Protein AF-A0A7J7KFD7-F1 (afdb_monomer_lite)

pLDDT: mean 81.2, std 10.9, range [42.22, 94.56]

Structure (mmCIF, N/CA/C/O backbone):
data_AF-A0A7J7KFD7-F1
#
_entry.id   AF-A0A7J7KFD7-F1
#
loop_
_atom_site.group_PDB
_atom_site.id
_atom_site.type_symbol
_atom_site.label_atom_id
_atom_site.label_alt_id
_atom_site.label_comp_id
_atom_site.label_asym_id
_atom_site.label_entity_id
_atom_site.label_seq_id
_atom_site.pdbx_PDB_ins_code
_atom_site.Cartn_x
_atom_site.Cartn_y
_atom_site.Cartn_z
_atom_site.occupancy
_atom_site.B_iso_or_equiv
_atom_site.auth_seq_id
_atom_site.auth_comp_id
_atom_site.auth_asym_id
_atom_site.auth_atom_id
_atom_site.pdbx_PDB_model_num
ATOM 1 N N . MET A 1 1 ? 0.294 -20.257 6.804 1.00 57.47 1 MET A N 1
ATOM 2 C CA . MET A 1 1 ? 0.553 -18.831 7.084 1.00 57.47 1 MET A CA 1
ATOM 3 C C . MET A 1 1 ? -0.635 -18.068 6.541 1.00 57.47 1 MET A C 1
ATOM 5 O O . MET A 1 1 ? -1.265 -18.593 5.631 1.00 57.47 1 MET A O 1
ATOM 9 N N . ASN A 1 2 ? -1.022 -16.973 7.190 1.00 78.38 2 ASN A N 1
ATOM 10 C CA . ASN A 1 2 ? -2.123 -16.142 6.714 1.00 78.38 2 ASN A CA 1
ATOM 11 C C . ASN A 1 2 ? -1.486 -14.909 6.083 1.00 78.38 2 ASN A C 1
ATOM 13 O O . ASN A 1 2 ? -0.827 -14.155 6.797 1.00 78.38 2 ASN A O 1
ATOM 17 N N . ASP A 1 3 ? -1.625 -14.760 4.777 1.00 80.44 3 ASP A N 1
ATOM 18 C CA . ASP A 1 3 ? -1.031 -13.652 4.039 1.00 80.44 3 ASP A CA 1
ATOM 19 C C . ASP A 1 3 ? -2.158 -12.659 3.751 1.00 80.44 3 ASP A C 1
ATOM 21 O O . ASP A 1 3 ? -3.224 -13.063 3.289 1.00 80.44 3 ASP A O 1
ATOM 25 N N . LEU A 1 4 ? -1.951 -11.392 4.105 1.00 78.50 4 LEU A N 1
ATOM 26 C CA . LEU A 1 4 ? -2.939 -10.325 3.956 1.00 78.50 4 LEU A CA 1
ATOM 27 C C . LEU A 1 4 ? -2.377 -9.261 3.022 1.00 78.50 4 LEU A C 1
ATOM 29 O O . LEU A 1 4 ? -1.281 -8.728 3.248 1.00 78.50 4 LEU A O 1
ATOM 33 N N . PHE A 1 5 ? -3.136 -8.941 1.982 1.00 78.81 5 PHE A N 1
ATOM 34 C CA . PHE A 1 5 ? -2.772 -7.913 1.024 1.00 78.81 5 PHE A CA 1
ATOM 35 C C . PHE A 1 5 ? -3.313 -6.561 1.469 1.00 78.81 5 PHE A C 1
ATOM 37 O O . PHE A 1 5 ? -4.503 -6.360 1.723 1.00 78.81 5 PHE A O 1
ATOM 44 N N . ILE A 1 6 ? -2.402 -5.603 1.554 1.00 77.44 6 ILE A N 1
ATOM 45 C CA . ILE A 1 6 ? -2.713 -4.211 1.831 1.00 77.44 6 ILE A CA 1
ATOM 46 C C . ILE A 1 6 ? -2.266 -3.408 0.612 1.00 77.44 6 ILE A C 1
ATOM 48 O O . ILE A 1 6 ? -1.247 -3.701 -0.016 1.00 77.44 6 ILE A O 1
ATOM 52 N N . GLY A 1 7 ? -3.062 -2.406 0.242 1.00 67.31 7 GLY A N 1
ATOM 53 C CA . GLY A 1 7 ? -2.765 -1.517 -0.876 1.00 67.31 7 GLY A CA 1
ATOM 54 C C . GLY A 1 7 ? -1.496 -0.679 -0.668 1.00 67.31 7 GLY A C 1
ATOM 55 O O . GLY A 1 7 ? -0.551 -1.040 0.035 1.00 67.31 7 GLY A O 1
ATOM 56 N N . ILE A 1 8 ? -1.446 0.494 -1.297 1.00 66.44 8 ILE A N 1
ATOM 57 C CA . ILE A 1 8 ? -0.292 1.389 -1.155 1.00 66.44 8 ILE A CA 1
ATOM 58 C C . ILE A 1 8 ? -0.252 1.954 0.268 1.00 66.44 8 ILE A C 1
ATOM 60 O O . ILE A 1 8 ? -1.132 2.724 0.674 1.00 66.44 8 ILE A O 1
ATOM 64 N N . ILE A 1 9 ? 0.819 1.623 0.988 1.00 64.12 9 ILE A N 1
ATOM 65 C CA . ILE A 1 9 ? 1.131 2.188 2.298 1.00 64.12 9 ILE A CA 1
ATOM 66 C C . ILE A 1 9 ? 2.107 3.340 2.115 1.00 64.12 9 ILE A C 1
ATOM 68 O O . ILE A 1 9 ? 3.269 3.162 1.753 1.00 64.12 9 ILE A O 1
ATOM 72 N N . SER A 1 10 ? 1.623 4.546 2.380 1.00 63.75 10 SER A N 1
ATOM 73 C CA . SER A 1 10 ? 2.449 5.746 2.384 1.00 63.75 10 SER A CA 1
ATOM 74 C C . SER A 1 10 ? 3.197 5.855 3.715 1.00 63.75 10 SER A C 1
ATOM 76 O O . SER A 1 10 ? 2.606 5.706 4.784 1.00 63.75 10 SER A O 1
ATOM 78 N N . GLN A 1 11 ? 4.498 6.151 3.660 1.00 58.75 11 GLN A N 1
ATOM 79 C CA . GLN A 1 11 ? 5.327 6.389 4.854 1.00 58.75 11 GLN A CA 1
ATOM 80 C C . GLN A 1 11 ? 5.064 7.765 5.509 1.00 58.75 11 GLN A C 1
ATOM 82 O O . GLN A 1 11 ? 5.596 8.056 6.581 1.00 58.75 11 GLN A O 1
ATOM 87 N N . LYS A 1 12 ? 4.248 8.621 4.875 1.00 56.56 12 LYS A N 1
ATOM 88 C CA . LYS A 1 12 ? 3.829 9.951 5.347 1.00 56.56 12 LYS A CA 1
ATOM 89 C C . LYS A 1 12 ? 2.448 10.323 4.794 1.00 56.56 12 LYS A C 1
ATOM 91 O O . LYS A 1 12 ? 2.073 9.846 3.723 1.00 56.56 12 LYS A O 1
ATOM 96 N N . GLU A 1 13 ? 1.732 11.218 5.485 1.00 57.47 13 GLU A N 1
ATOM 97 C CA . GLU A 1 13 ? 0.497 11.885 5.014 1.00 57.47 13 GLU A CA 1
ATOM 98 C C . GLU A 1 13 ? 0.774 12.878 3.851 1.00 57.47 13 GLU A C 1
ATOM 100 O O . GLU A 1 13 ? 0.231 13.977 3.808 1.00 57.47 13 GLU A O 1
ATOM 105 N N . ASP A 1 14 ? 1.642 12.533 2.896 1.00 48.00 14 ASP A N 1
ATOM 106 C CA . ASP A 1 14 ? 2.186 13.489 1.915 1.00 48.00 14 ASP A CA 1
ATOM 107 C C . ASP A 1 14 ? 1.251 13.761 0.717 1.00 48.00 14 ASP A C 1
ATOM 109 O O . ASP A 1 14 ? 1.644 14.421 -0.244 1.00 48.00 14 ASP A O 1
ATOM 113 N N . SER A 1 15 ? -0.009 13.311 0.758 1.00 50.44 15 SER A N 1
ATOM 114 C CA . SER A 1 15 ? -1.007 13.720 -0.236 1.00 50.44 15 SER A CA 1
ATOM 115 C C . SER A 1 15 ? -2.362 14.031 0.417 1.00 50.44 15 SER A C 1
ATOM 117 O O . SER A 1 15 ? -2.930 13.156 1.078 1.00 50.44 15 SER A O 1
ATOM 119 N N . PRO A 1 16 ? -2.948 15.220 0.178 1.00 53.94 16 PRO A N 1
ATOM 120 C CA . PRO A 1 16 ? -4.312 15.544 0.602 1.00 53.94 16 PRO A CA 1
ATOM 121 C C . PRO A 1 16 ? -5.394 14.802 -0.210 1.00 53.94 16 PRO A C 1
ATOM 123 O O . PRO A 1 16 ? -6.578 15.051 -0.018 1.00 53.94 16 PRO A O 1
ATOM 126 N N . GLN A 1 17 ? -5.012 13.912 -1.134 1.00 65.69 17 GLN A N 1
ATOM 127 C CA . GLN A 1 17 ? -5.901 13.274 -2.111 1.00 65.69 17 GLN A CA 1
ATOM 128 C C . GLN A 1 17 ? -6.512 11.935 -1.654 1.00 65.69 17 GLN A C 1
ATOM 130 O O . GLN A 1 17 ? -7.125 11.239 -2.459 1.00 65.69 17 GLN A O 1
ATOM 135 N N . GLY A 1 18 ? -6.373 11.563 -0.378 1.00 74.88 18 GLY A N 1
ATOM 136 C CA . GLY A 1 18 ? -6.976 10.348 0.185 1.00 74.88 18 GLY A CA 1
ATOM 137 C C . GLY A 1 18 ? -8.288 10.613 0.925 1.00 74.88 18 GLY A C 1
ATOM 138 O O . GLY A 1 18 ? -8.496 11.694 1.474 1.00 74.88 18 GLY A O 1
ATOM 139 N N . TRP A 1 19 ? -9.167 9.611 0.994 1.00 89.25 19 TRP A N 1
ATOM 140 C CA . TRP A 1 19 ? -10.335 9.668 1.873 1.00 89.25 19 TRP A CA 1
ATOM 141 C C . TRP A 1 19 ? -9.926 9.266 3.293 1.00 89.25 19 TRP A C 1
ATOM 143 O O . TRP A 1 19 ? -9.522 8.129 3.529 1.00 89.25 19 TRP A O 1
ATOM 153 N N . PHE A 1 20 ? -10.021 10.199 4.241 1.00 91.19 20 PHE A N 1
ATOM 154 C CA . PHE A 1 20 ? -9.677 9.967 5.644 1.00 91.19 20 PHE A CA 1
ATOM 155 C C . PHE A 1 20 ? -10.884 10.148 6.562 1.00 91.19 20 PHE A C 1
ATOM 157 O O . PHE A 1 20 ? -11.739 11.005 6.323 1.00 91.19 20 PHE A O 1
ATOM 164 N N . LYS A 1 21 ? -10.920 9.378 7.651 1.00 91.00 21 LYS A N 1
ATOM 165 C CA . LYS A 1 21 ? -11.856 9.563 8.765 1.00 91.00 21 LYS A CA 1
ATOM 166 C C . LYS A 1 21 ? -11.122 9.477 10.098 1.00 91.00 21 LYS A C 1
ATOM 168 O O . LYS A 1 21 ? -10.219 8.663 10.266 1.00 91.00 21 LYS A O 1
ATOM 173 N N . SER A 1 22 ? -11.512 10.330 11.038 1.00 91.31 22 SER A N 1
ATOM 174 C CA . SER A 1 22 ? -10.986 10.323 12.403 1.00 91.31 22 SER A CA 1
ATOM 175 C C . SER A 1 22 ? -11.950 9.609 13.334 1.00 91.31 22 SER A C 1
ATOM 177 O O . SER A 1 22 ? -13.149 9.885 13.300 1.00 91.31 22 SER A O 1
ATOM 179 N N . TYR A 1 23 ? -11.411 8.740 14.179 1.00 90.62 23 TYR A N 1
ATOM 180 C CA . TYR A 1 23 ? -12.164 8.022 15.197 1.00 90.62 23 TYR A CA 1
ATOM 181 C C . TYR A 1 23 ? -11.467 8.133 16.548 1.00 90.62 23 TYR A C 1
ATOM 183 O O . TYR A 1 23 ? -10.236 8.150 16.624 1.00 90.62 23 TYR A O 1
ATOM 191 N N . ASP A 1 24 ? -12.265 8.191 17.609 1.00 90.44 24 ASP A N 1
ATOM 192 C CA . ASP A 1 24 ? -11.772 8.021 18.969 1.00 90.44 24 ASP A CA 1
ATOM 193 C C . ASP A 1 24 ? -11.612 6.526 19.237 1.00 90.44 24 ASP A C 1
ATOM 195 O O . ASP A 1 24 ? -12.580 5.771 19.233 1.00 90.44 24 ASP A O 1
ATOM 199 N N . VAL A 1 25 ? -10.367 6.101 19.419 1.00 89.81 25 VAL A N 1
ATOM 200 C CA . VAL A 1 25 ? -9.989 4.705 19.601 1.00 89.81 25 VAL A CA 1
ATOM 201 C C . VAL A 1 25 ? -9.665 4.457 21.067 1.00 89.81 25 VAL A C 1
ATOM 203 O O . VAL A 1 25 ? -8.862 5.177 21.672 1.00 89.81 25 VAL A O 1
ATOM 206 N N . TYR A 1 26 ? -10.286 3.426 21.625 1.00 86.25 26 TYR A N 1
ATOM 207 C CA . TYR A 1 26 ? -10.230 3.047 23.025 1.00 86.25 26 TYR A CA 1
ATOM 208 C C . TYR A 1 26 ? -9.427 1.754 23.209 1.00 86.25 26 TYR A C 1
ATOM 210 O O . TYR A 1 26 ? -9.708 0.738 22.571 1.00 86.25 26 TYR A O 1
ATOM 218 N N . SER A 1 27 ? -8.449 1.790 24.121 1.00 78.56 27 SER A N 1
ATOM 219 C CA . SER A 1 27 ? -7.815 0.594 24.696 1.00 78.56 27 SER A CA 1
ATOM 220 C C . SER A 1 27 ? -7.966 0.641 26.215 1.00 78.56 27 SER A C 1
ATOM 222 O O . SER A 1 27 ? -7.305 1.430 26.901 1.00 78.56 27 SER A O 1
ATOM 224 N N . GLY A 1 28 ? -8.909 -0.136 26.750 1.00 75.69 28 GLY A N 1
ATOM 225 C CA . GLY A 1 28 ? -9.308 -0.042 28.155 1.00 75.69 28 GLY A CA 1
ATOM 226 C C . GLY A 1 28 ? -9.837 1.356 28.501 1.00 75.69 28 GLY A C 1
ATOM 227 O O . GLY A 1 28 ? -10.847 1.789 27.962 1.00 75.69 28 GLY A O 1
ATOM 228 N N . GLN A 1 29 ? -9.155 2.074 29.401 1.00 69.81 29 GLN A N 1
ATOM 229 C CA . GLN A 1 29 ? -9.536 3.436 29.818 1.00 69.81 29 GLN A CA 1
ATOM 230 C C . GLN A 1 29 ? -8.903 4.553 28.971 1.00 69.81 29 GLN A C 1
ATOM 232 O O . GLN A 1 29 ? -9.210 5.729 29.169 1.00 69.81 29 GLN A O 1
ATOM 237 N N . ILE A 1 30 ? -7.987 4.219 28.058 1.00 77.81 30 ILE A N 1
ATOM 238 C CA . ILE A 1 30 ? -7.251 5.206 27.264 1.00 77.81 30 ILE A CA 1
ATOM 239 C C . ILE A 1 30 ? -8.017 5.484 25.975 1.00 77.81 30 ILE A C 1
ATOM 241 O O . ILE A 1 30 ? -8.353 4.552 25.255 1.00 77.81 30 ILE A O 1
ATOM 245 N N . CYS A 1 31 ? -8.218 6.766 25.665 1.00 84.88 31 CYS A N 1
ATOM 246 C CA . CYS A 1 31 ? -8.822 7.245 24.425 1.00 84.88 31 CYS A CA 1
ATOM 247 C C . CYS A 1 31 ? -7.796 8.036 23.609 1.00 84.88 31 CYS A C 1
ATOM 249 O O . CYS A 1 31 ? -7.164 8.958 24.136 1.00 84.88 31 CYS A O 1
ATOM 251 N N . LYS A 1 32 ? -7.652 7.714 22.322 1.00 88.94 32 LYS A N 1
ATOM 252 C CA . LYS A 1 32 ? -6.836 8.479 21.370 1.00 88.94 32 LYS A CA 1
ATOM 253 C C . LYS A 1 32 ? -7.625 8.747 20.099 1.00 88.94 32 LYS A C 1
ATOM 255 O O . LYS A 1 32 ? -8.170 7.820 19.516 1.00 88.94 32 LYS A O 1
ATOM 260 N N . ASN A 1 33 ? -7.624 9.992 19.631 1.00 90.75 33 ASN A N 1
ATOM 261 C CA . ASN A 1 33 ? -8.159 10.301 18.311 1.00 90.75 33 ASN A CA 1
ATOM 262 C C . ASN A 1 33 ? -7.130 9.905 17.246 1.00 90.75 33 ASN A C 1
ATOM 264 O O . ASN A 1 33 ? -6.014 10.430 17.237 1.00 90.75 33 ASN A O 1
ATOM 268 N N . ILE A 1 34 ? -7.493 8.968 16.374 1.00 91.44 34 ILE A N 1
ATOM 269 C CA . ILE A 1 34 ? -6.630 8.471 15.301 1.00 91.44 34 ILE A CA 1
ATOM 270 C C . ILE A 1 34 ? -7.311 8.754 13.968 1.00 91.44 34 ILE A C 1
ATOM 272 O O . ILE A 1 34 ? -8.504 8.503 13.785 1.00 91.44 34 ILE A O 1
ATOM 276 N N . ARG A 1 35 ? -6.537 9.295 13.027 1.00 91.56 35 ARG A N 1
ATOM 277 C CA . ARG A 1 35 ? -6.964 9.502 11.647 1.00 91.56 35 ARG A CA 1
ATOM 278 C C . ARG A 1 35 ? -6.583 8.282 10.818 1.00 91.56 35 ARG A C 1
ATOM 280 O O . ARG A 1 35 ? -5.412 7.917 10.757 1.00 91.56 35 ARG A O 1
ATOM 287 N N . PHE A 1 36 ? -7.573 7.689 10.168 1.00 92.44 36 PHE A N 1
ATOM 288 C CA . PHE A 1 36 ? -7.411 6.523 9.314 1.00 92.44 36 PHE A CA 1
ATOM 289 C C . PHE A 1 36 ? -7.667 6.876 7.858 1.00 92.44 36 PHE A C 1
ATOM 291 O O . PHE A 1 36 ? -8.612 7.607 7.546 1.00 92.44 36 PHE A O 1
ATOM 298 N N . LYS A 1 37 ? -6.854 6.313 6.968 1.00 92.88 37 LYS A N 1
ATOM 299 C CA . LYS A 1 37 ? -7.155 6.241 5.540 1.00 92.88 37 LYS A CA 1
ATOM 300 C C . LYS A 1 37 ? -8.221 5.165 5.321 1.00 92.88 37 LYS A C 1
ATOM 302 O O . LYS A 1 37 ? -8.075 4.044 5.802 1.00 92.88 37 LYS A O 1
ATOM 307 N N . VAL A 1 38 ? -9.280 5.511 4.598 1.00 92.44 38 VAL A N 1
ATOM 308 C CA . VAL A 1 38 ? -10.308 4.572 4.137 1.00 92.44 38 VAL A CA 1
ATOM 309 C C . VAL A 1 38 ? -9.765 3.878 2.890 1.00 92.44 38 VAL A C 1
ATOM 311 O O . VAL A 1 38 ? -9.563 4.536 1.868 1.00 92.44 38 VAL A O 1
ATOM 314 N N . ASP A 1 39 ? -9.487 2.577 2.978 1.00 91.69 39 ASP A N 1
ATOM 315 C CA . ASP A 1 39 ? -8.909 1.803 1.877 1.00 91.69 39 ASP A CA 1
ATOM 316 C C . ASP A 1 39 ? -9.697 0.505 1.653 1.00 91.69 39 ASP A C 1
ATOM 318 O O . ASP A 1 39 ? -9.417 -0.546 2.226 1.00 91.69 39 ASP A O 1
ATOM 322 N N . THR A 1 40 ? -10.708 0.579 0.786 1.00 90.06 40 THR A N 1
ATOM 323 C CA . THR A 1 40 ? -11.540 -0.574 0.402 1.00 90.06 40 THR A CA 1
ATOM 324 C C . THR A 1 40 ? -10.771 -1.655 -0.351 1.00 90.06 40 THR A C 1
ATOM 326 O O . THR A 1 40 ? -11.308 -2.738 -0.549 1.00 90.06 40 THR A O 1
ATOM 329 N N . GLY A 1 41 ? -9.553 -1.360 -0.818 1.00 89.25 41 GLY A N 1
ATOM 330 C CA . GLY A 1 41 ? -8.683 -2.329 -1.479 1.00 89.25 41 GLY A CA 1
ATOM 331 C C . GLY A 1 41 ? -7.787 -3.108 -0.515 1.00 89.25 41 GLY A C 1
ATOM 332 O O . GLY A 1 41 ? -7.034 -3.963 -0.973 1.00 89.25 41 GLY A O 1
ATOM 333 N N . ALA A 1 42 ? -7.825 -2.811 0.788 1.00 90.69 42 ALA A N 1
ATOM 334 C CA . ALA A 1 42 ? -7.047 -3.519 1.799 1.00 90.69 42 ALA A CA 1
ATOM 335 C C . ALA A 1 42 ? -7.882 -4.601 2.503 1.00 90.69 42 ALA A C 1
ATOM 337 O O . ALA A 1 42 ? -9.017 -4.354 2.921 1.00 90.69 42 ALA A O 1
ATOM 338 N N . GLU A 1 43 ? -7.284 -5.779 2.688 1.00 90.75 43 GLU A N 1
ATOM 339 C CA . GLU A 1 43 ? -7.908 -6.931 3.361 1.00 90.75 43 GLU A CA 1
ATOM 340 C C . GLU A 1 43 ? -7.822 -6.850 4.892 1.00 90.75 43 GLU A C 1
ATOM 342 O O . GLU A 1 43 ? -8.524 -7.565 5.599 1.00 90.75 43 GLU A O 1
ATOM 347 N N . ALA A 1 44 ? -6.958 -5.981 5.417 1.00 91.75 44 ALA A N 1
ATOM 348 C CA . ALA A 1 44 ? -6.685 -5.866 6.843 1.00 91.75 44 ALA A CA 1
ATOM 349 C C . ALA A 1 44 ? -6.649 -4.407 7.294 1.00 91.75 44 ALA A C 1
ATOM 351 O O . ALA A 1 44 ? -6.220 -3.519 6.551 1.00 91.75 44 ALA A O 1
ATOM 352 N N . ASN A 1 45 ? -7.047 -4.164 8.544 1.00 93.75 45 ASN A N 1
ATOM 353 C CA . ASN A 1 45 ? -6.793 -2.879 9.184 1.00 93.75 45 ASN A CA 1
ATOM 354 C C . ASN A 1 45 ? -5.349 -2.832 9.673 1.00 93.75 45 ASN A C 1
ATOM 356 O O . ASN A 1 45 ? -4.833 -3.808 10.221 1.00 93.75 45 ASN A O 1
ATOM 360 N N . VAL A 1 46 ? -4.716 -1.674 9.520 1.00 93.25 46 VAL A N 1
ATOM 361 C CA . VAL A 1 46 ? -3.300 -1.491 9.842 1.00 93.25 46 VAL A CA 1
ATOM 362 C C . VAL A 1 46 ? -3.140 -0.349 10.819 1.00 93.25 46 VAL A C 1
ATOM 364 O O . VAL A 1 46 ? -3.724 0.723 10.634 1.00 93.25 46 VAL A O 1
ATOM 367 N N . LEU A 1 47 ? -2.298 -0.557 11.827 1.00 92.88 47 LEU A N 1
ATOM 368 C CA . LEU A 1 47 ? -1.938 0.475 12.784 1.00 92.88 47 LEU A CA 1
ATOM 369 C C . LEU A 1 47 ? -0.424 0.450 13.064 1.00 92.88 47 LEU A C 1
ATOM 371 O O . LEU A 1 47 ? 0.151 -0.622 13.248 1.00 92.88 47 LEU A O 1
ATOM 375 N N . PRO A 1 48 ? 0.256 1.606 13.137 1.00 91.94 48 PRO A N 1
ATOM 376 C CA . PRO A 1 48 ? 1.639 1.651 13.598 1.00 91.94 48 PRO A CA 1
ATOM 377 C C . PRO A 1 48 ? 1.763 1.136 15.030 1.00 91.94 48 PRO A C 1
ATOM 379 O O . PRO A 1 48 ? 0.976 1.516 15.902 1.00 91.94 48 PRO A O 1
ATOM 382 N N . LEU A 1 49 ? 2.811 0.355 15.298 1.00 90.69 49 LEU A N 1
ATOM 383 C CA . LEU A 1 49 ? 3.107 -0.174 16.632 1.00 90.69 49 LEU A CA 1
ATOM 384 C C . LEU A 1 49 ? 3.207 0.938 17.694 1.00 90.69 49 LEU A C 1
ATOM 386 O O . LEU A 1 49 ? 2.833 0.741 18.843 1.00 90.69 49 LEU A O 1
ATOM 390 N N . SER A 1 50 ? 3.626 2.146 17.305 1.00 87.50 50 SER A N 1
ATOM 391 C CA . SER A 1 50 ? 3.723 3.318 18.187 1.00 87.50 50 SER A CA 1
ATOM 392 C C . SER A 1 50 ? 2.383 3.803 18.765 1.00 87.50 50 SER A C 1
ATOM 394 O O . SER A 1 50 ? 2.372 4.565 19.738 1.00 87.50 50 SER A O 1
ATOM 396 N N . GLN A 1 51 ? 1.247 3.389 18.194 1.00 86.81 51 GLN A N 1
ATOM 397 C CA . GLN A 1 51 ? -0.077 3.865 18.604 1.00 86.81 51 GLN A CA 1
ATOM 398 C C . GLN A 1 51 ? -0.658 3.107 19.803 1.00 86.81 51 GLN A C 1
ATOM 400 O O . GLN A 1 51 ? -1.473 3.678 20.538 1.00 86.81 51 GLN A O 1
ATOM 405 N N . THR A 1 52 ? -0.195 1.885 20.069 1.00 85.94 52 THR A N 1
ATOM 406 C CA . THR A 1 52 ? -0.672 1.039 21.173 1.00 85.94 52 THR A CA 1
ATOM 407 C C . THR A 1 52 ? 0.489 0.451 21.974 1.00 85.94 52 THR A C 1
ATOM 409 O O . THR A 1 52 ? 1.615 0.362 21.499 1.00 85.94 52 THR A O 1
ATOM 412 N N . LYS A 1 53 ? 0.220 0.066 23.222 1.00 83.69 53 LYS A N 1
ATOM 413 C CA . LYS A 1 53 ? 1.138 -0.752 24.033 1.00 83.69 53 LYS A CA 1
ATOM 414 C C . LYS A 1 53 ? 0.658 -2.196 24.160 1.00 83.69 53 LYS A C 1
ATOM 416 O O . LYS A 1 53 ? 1.448 -3.067 24.510 1.00 83.69 53 LYS A O 1
ATOM 421 N N . ASP A 1 54 ? -0.617 -2.433 23.873 1.00 85.19 54 ASP A N 1
ATOM 422 C CA . ASP A 1 54 ? -1.245 -3.740 23.965 1.00 85.19 54 ASP A CA 1
ATOM 423 C C . ASP A 1 54 ? -0.994 -4.475 22.653 1.00 85.19 54 ASP A C 1
ATOM 425 O O . ASP A 1 54 ? -1.555 -4.128 21.614 1.00 85.19 54 ASP A O 1
ATOM 429 N N . VAL A 1 55 ? -0.088 -5.449 22.702 1.00 91.00 55 VAL A N 1
ATOM 430 C CA . VAL A 1 55 ? 0.375 -6.198 21.534 1.00 91.00 55 VAL A CA 1
ATOM 431 C C . VAL A 1 55 ? 0.164 -7.677 21.792 1.00 91.00 55 VAL A C 1
ATOM 433 O O . VAL A 1 55 ? 0.722 -8.250 22.729 1.00 91.00 55 VAL A O 1
ATOM 436 N N . LEU A 1 56 ? -0.628 -8.306 20.934 1.00 91.38 56 LEU A N 1
ATOM 437 C CA . LEU A 1 56 ? -0.790 -9.749 20.895 1.00 91.38 56 LEU A CA 1
ATOM 438 C C . LEU A 1 56 ? 0.056 -10.334 19.757 1.00 91.38 56 LEU A C 1
ATOM 440 O O . LEU A 1 56 ? 0.238 -9.686 18.724 1.00 91.38 56 LEU A O 1
ATOM 444 N N . PRO A 1 57 ? 0.556 -11.573 19.892 1.00 89.25 57 PRO A N 1
ATOM 445 C CA . PRO A 1 57 ? 1.247 -12.239 18.798 1.00 89.25 57 PRO A CA 1
ATOM 446 C C . PRO A 1 57 ? 0.335 -12.394 17.574 1.00 89.25 57 PRO A C 1
ATOM 448 O O . PRO A 1 57 ? -0.796 -12.880 17.687 1.00 89.25 57 PRO A O 1
ATOM 451 N N . SER A 1 58 ? 0.858 -12.038 16.401 1.00 87.75 58 SER A N 1
ATOM 452 C CA . SER A 1 58 ? 0.239 -12.318 15.104 1.00 87.75 58 SER A CA 1
ATOM 453 C C . SER A 1 58 ? 1.120 -13.265 14.296 1.00 87.75 58 SER A C 1
ATOM 455 O O . SER A 1 58 ? 2.339 -13.309 14.466 1.00 87.75 58 SER A O 1
ATOM 457 N N . LYS A 1 59 ? 0.485 -14.067 13.442 1.00 85.19 59 LYS A N 1
ATOM 458 C CA . LYS A 1 59 ? 1.156 -14.922 12.447 1.00 85.19 59 LYS A CA 1
ATOM 459 C C . LYS A 1 59 ? 0.922 -14.415 11.022 1.00 85.19 59 LYS A C 1
ATOM 461 O O . LYS A 1 59 ? 1.282 -15.124 10.082 1.00 85.19 59 LYS A O 1
ATOM 466 N N . ALA A 1 60 ? 0.251 -13.273 10.878 1.00 83.94 60 ALA A N 1
ATOM 467 C CA . ALA A 1 60 ? -0.052 -12.701 9.584 1.00 83.94 60 ALA A CA 1
ATOM 468 C C . ALA A 1 60 ? 1.215 -12.119 8.947 1.00 83.94 60 ALA A C 1
ATOM 470 O O . ALA A 1 60 ? 2.042 -11.522 9.639 1.00 83.94 60 ALA A O 1
ATOM 471 N N . GLN A 1 61 ? 1.365 -12.297 7.637 1.00 84.38 61 GLN A N 1
ATOM 472 C CA . GLN A 1 61 ? 2.321 -11.529 6.845 1.00 84.38 61 GLN A CA 1
ATOM 473 C C . GLN A 1 61 ? 1.559 -10.515 6.014 1.00 84.38 61 GLN A C 1
ATOM 475 O O . GLN A 1 61 ? 0.552 -10.831 5.386 1.00 84.38 61 GLN A O 1
ATOM 480 N N . LEU A 1 62 ? 2.038 -9.280 6.053 1.00 86.19 62 LEU A N 1
ATOM 481 C CA . LEU A 1 62 ? 1.406 -8.170 5.377 1.00 86.19 62 LEU A CA 1
ATOM 482 C C . LEU A 1 62 ? 2.196 -7.830 4.115 1.00 86.19 62 LEU A C 1
ATOM 484 O O . LEU A 1 62 ? 3.386 -7.508 4.196 1.00 86.19 62 LEU A O 1
ATOM 488 N N . HIS A 1 63 ? 1.522 -7.876 2.972 1.00 85.44 63 HIS A N 1
ATOM 489 C CA . HIS A 1 63 ? 2.116 -7.609 1.667 1.00 85.44 63 HIS A CA 1
ATOM 490 C C . HIS A 1 63 ? 1.571 -6.309 1.092 1.00 85.44 63 HIS A C 1
ATOM 492 O O . HIS A 1 63 ? 0.358 -6.114 1.039 1.00 85.44 63 HIS A O 1
ATOM 498 N N . SER A 1 64 ? 2.464 -5.435 0.629 1.00 80.38 64 SER A N 1
ATOM 499 C CA . SER A 1 64 ? 2.069 -4.307 -0.211 1.00 80.38 64 SER A CA 1
ATOM 500 C C . SER A 1 64 ? 1.768 -4.788 -1.633 1.00 80.38 64 SER A C 1
ATOM 502 O O . SER A 1 64 ? 2.315 -5.793 -2.095 1.00 80.38 64 SER A O 1
ATOM 504 N N . TYR A 1 65 ? 0.961 -4.034 -2.380 1.00 68.69 65 TYR A N 1
ATOM 505 C CA . TYR A 1 65 ? 0.722 -4.324 -3.801 1.00 68.69 65 TYR A CA 1
ATOM 506 C C . TYR A 1 65 ? 2.012 -4.309 -4.652 1.00 68.69 65 TYR A C 1
ATOM 508 O O . TYR A 1 65 ? 2.087 -4.965 -5.688 1.00 68.69 65 TYR A O 1
ATOM 516 N N . SER A 1 66 ? 3.053 -3.599 -4.204 1.00 70.75 66 SER A N 1
ATOM 517 C CA . SER A 1 66 ? 4.371 -3.576 -4.855 1.00 70.75 66 SER A CA 1
ATOM 518 C C . SER A 1 66 ? 5.195 -4.849 -4.607 1.00 70.75 66 SER A C 1
ATOM 520 O O . SER A 1 66 ? 6.262 -5.001 -5.199 1.00 70.75 66 SER A O 1
ATOM 522 N N . GLY A 1 67 ? 4.716 -5.759 -3.751 1.00 72.94 67 GLY A N 1
ATOM 523 C CA . GLY A 1 67 ? 5.395 -7.001 -3.375 1.00 72.94 67 GLY A CA 1
ATOM 524 C C . GLY A 1 67 ? 6.287 -6.890 -2.136 1.00 72.94 67 GLY A C 1
ATOM 525 O O . GLY A 1 67 ? 6.935 -7.871 -1.770 1.00 72.94 67 GLY A O 1
ATOM 526 N N . ASP A 1 68 ? 6.320 -5.734 -1.470 1.00 79.06 68 ASP A N 1
ATOM 527 C CA . ASP A 1 68 ? 7.114 -5.549 -0.254 1.00 79.06 68 ASP A CA 1
ATOM 528 C C . ASP A 1 68 ? 6.439 -6.225 0.944 1.00 79.06 68 ASP A C 1
ATOM 530 O O . ASP A 1 68 ? 5.225 -6.114 1.135 1.00 79.06 68 ASP A O 1
ATOM 534 N N . ILE A 1 69 ? 7.238 -6.883 1.784 1.00 81.62 69 ILE A N 1
ATOM 535 C CA . ILE A 1 69 ? 6.782 -7.442 3.061 1.00 81.62 69 ILE A CA 1
ATOM 536 C C . ILE A 1 69 ? 6.958 -6.378 4.139 1.00 81.62 69 ILE A C 1
ATOM 538 O O . ILE A 1 69 ? 8.057 -5.848 4.328 1.00 81.62 69 ILE A O 1
ATOM 542 N N . LEU A 1 70 ? 5.888 -6.080 4.870 1.00 81.50 70 LEU A N 1
ATOM 543 C CA . LEU A 1 70 ? 5.949 -5.130 5.976 1.00 81.50 70 LEU A CA 1
ATOM 544 C C . LEU A 1 70 ? 6.434 -5.811 7.261 1.00 81.50 70 LEU A C 1
ATOM 546 O O . LEU A 1 70 ? 6.089 -6.967 7.522 1.00 81.50 70 LEU A O 1
ATOM 550 N N . PRO A 1 71 ? 7.191 -5.091 8.106 1.00 79.94 71 PRO A N 1
ATOM 551 C CA . PRO A 1 71 ? 7.637 -5.616 9.387 1.00 79.94 71 PRO A CA 1
ATOM 552 C C . PRO A 1 71 ? 6.440 -5.843 10.321 1.00 79.94 71 PRO A C 1
ATOM 554 O O . PRO A 1 71 ? 5.783 -4.898 10.761 1.00 79.94 71 PRO A O 1
ATOM 557 N N . SER A 1 72 ? 6.167 -7.113 10.624 1.00 78.75 72 SER A N 1
ATOM 558 C CA . SER A 1 72 ? 5.101 -7.527 11.541 1.00 78.75 72 SER A CA 1
ATOM 559 C C . SER A 1 72 ? 5.399 -7.072 12.972 1.00 78.75 72 SER A C 1
ATOM 561 O O . SER A 1 72 ? 6.383 -7.501 13.573 1.00 78.75 72 SER A O 1
ATOM 563 N N . GLY A 1 73 ? 4.502 -6.269 13.540 1.00 84.06 73 GLY A N 1
ATOM 564 C CA . GLY A 1 73 ? 4.517 -5.805 14.929 1.00 84.06 73 GLY A CA 1
ATOM 565 C C . GLY A 1 73 ? 3.562 -6.562 15.863 1.00 84.06 73 GLY A C 1
ATOM 566 O O . GLY A 1 73 ? 3.510 -6.245 17.047 1.00 84.06 73 GLY A O 1
ATOM 567 N N . GLY A 1 74 ? 2.806 -7.548 15.365 1.00 92.06 74 GLY A N 1
ATOM 568 C CA . GLY A 1 74 ? 1.768 -8.260 16.123 1.00 92.06 74 GLY A CA 1
ATOM 569 C C . GLY A 1 74 ? 0.359 -7.792 15.758 1.00 92.06 74 GLY A C 1
ATOM 570 O O . GLY A 1 74 ? 0.154 -7.275 14.669 1.00 92.06 74 GLY A O 1
ATOM 571 N N . LYS A 1 75 ? -0.615 -7.974 16.652 1.00 94.00 75 LYS A N 1
ATOM 572 C CA . LYS A 1 75 ? -2.009 -7.547 16.454 1.00 94.00 75 LYS A CA 1
ATOM 573 C C . LYS A 1 75 ? -2.612 -6.939 17.715 1.00 94.00 75 LYS A C 1
ATOM 575 O O . LYS A 1 75 ? -2.161 -7.233 18.824 1.00 94.00 75 LYS A O 1
ATOM 580 N N . VAL A 1 76 ? -3.666 -6.148 17.557 1.00 93.50 76 VAL A N 1
ATOM 581 C CA . VAL A 1 76 ? -4.439 -5.572 18.665 1.00 93.50 76 VAL A CA 1
ATOM 582 C C . VAL A 1 76 ? -5.917 -5.473 18.296 1.00 93.50 76 VAL A C 1
ATOM 584 O O . VAL A 1 76 ? -6.247 -5.231 17.140 1.00 93.50 76 VAL A O 1
ATOM 587 N N . THR A 1 77 ? -6.797 -5.619 19.282 1.00 92.69 77 THR A N 1
ATOM 588 C CA . THR A 1 77 ? -8.229 -5.331 19.142 1.00 92.69 77 THR A CA 1
ATOM 589 C C . THR A 1 77 ? -8.524 -4.026 19.867 1.00 92.69 77 THR A C 1
ATOM 591 O O . THR A 1 77 ? -8.220 -3.908 21.055 1.00 92.69 77 THR A O 1
ATOM 594 N N . LEU A 1 78 ? -9.091 -3.044 19.168 1.00 91.12 78 LEU A N 1
ATOM 595 C CA . LEU A 1 78 ? -9.378 -1.719 19.724 1.00 91.12 78 LEU A CA 1
ATOM 596 C C . LEU A 1 78 ? -10.861 -1.375 19.581 1.00 91.12 78 LEU A C 1
ATOM 598 O O . LEU A 1 78 ? -11.474 -1.676 18.556 1.00 91.12 78 LEU A O 1
ATOM 602 N N . GLY A 1 79 ? -11.426 -0.728 20.603 1.00 89.94 79 GLY A N 1
ATOM 603 C CA . GLY A 1 79 ? -12.793 -0.207 20.571 1.00 89.94 79 GLY A CA 1
ATOM 604 C C . GLY A 1 79 ? -12.861 1.144 19.861 1.00 89.94 79 GLY A C 1
ATOM 605 O O . GLY A 1 79 ? -11.959 1.962 20.004 1.00 89.94 79 GLY A O 1
ATOM 606 N N . LEU A 1 80 ? -13.925 1.400 19.107 1.00 85.25 80 LEU A N 1
ATOM 607 C CA . LEU A 1 80 ? -14.203 2.694 18.456 1.00 85.25 80 LEU A CA 1
ATOM 608 C C . LEU A 1 80 ? -15.273 3.507 19.189 1.00 85.25 80 LEU A C 1
ATOM 610 O O . LEU A 1 80 ? -15.560 4.648 18.832 1.00 85.25 80 LEU A O 1
ATOM 614 N N . ASP A 1 81 ? -15.851 2.920 20.230 1.00 77.50 81 ASP A N 1
ATOM 615 C CA . ASP A 1 81 ? -16.732 3.574 21.180 1.00 77.50 81 ASP A CA 1
ATOM 616 C C . ASP A 1 81 ? -16.244 3.318 22.610 1.00 77.50 81 ASP A C 1
ATOM 618 O O . ASP A 1 81 ? -15.438 2.421 22.870 1.00 77.50 81 ASP A O 1
ATOM 622 N N . LYS A 1 82 ? -16.730 4.145 23.540 1.00 63.91 82 LYS A N 1
ATOM 623 C CA . LYS A 1 82 ? -16.356 4.083 24.961 1.00 63.91 82 LYS A CA 1
ATOM 624 C C . LYS A 1 82 ? -16.752 2.771 25.628 1.00 63.91 82 LYS A C 1
ATOM 626 O O . LYS A 1 82 ? -16.128 2.394 26.616 1.00 63.91 82 LYS A O 1
ATOM 631 N N . ASP A 1 83 ? -17.785 2.122 25.107 1.00 66.06 83 ASP A N 1
ATOM 632 C CA . ASP A 1 83 ? -18.405 0.945 25.703 1.00 66.06 83 ASP A CA 1
ATOM 633 C C . ASP A 1 83 ? -17.777 -0.356 25.168 1.00 66.06 83 ASP A C 1
ATOM 635 O O . ASP A 1 83 ? -18.063 -1.439 25.678 1.00 66.06 83 ASP A O 1
ATOM 639 N N . GLY A 1 84 ? -16.887 -0.253 24.172 1.00 66.69 84 GLY A N 1
ATOM 640 C CA . GLY A 1 84 ? -16.220 -1.380 23.529 1.00 66.69 84 GLY A CA 1
ATOM 641 C C . GLY A 1 84 ? -17.169 -2.260 22.716 1.00 66.69 84 GLY A C 1
ATOM 642 O O . GLY A 1 84 ? -16.878 -3.439 22.526 1.00 66.69 84 GLY A O 1
ATOM 643 N N . VAL A 1 85 ? -18.306 -1.724 22.265 1.00 75.44 85 VAL A N 1
ATOM 644 C CA . VAL A 1 85 ? -19.306 -2.490 21.501 1.00 75.44 85 VAL A CA 1
ATOM 645 C C . VAL A 1 85 ? -18.838 -2.689 20.061 1.00 75.44 85 VAL A C 1
ATOM 647 O O . VAL A 1 85 ? -18.954 -3.780 19.504 1.00 75.44 85 VAL A O 1
ATOM 650 N N . THR A 1 86 ? -18.268 -1.645 19.471 1.00 84.38 86 THR A N 1
ATOM 651 C CA . THR A 1 86 ? -17.691 -1.644 18.131 1.00 84.38 86 THR A CA 1
ATOM 652 C C . THR A 1 86 ? -16.191 -1.832 18.261 1.00 84.38 86 THR A C 1
ATOM 654 O O . THR A 1 86 ? -15.460 -0.880 18.541 1.00 84.38 86 THR A O 1
ATOM 657 N N . THR A 1 87 ? -15.718 -3.058 18.071 1.00 91.06 87 THR A N 1
ATOM 658 C CA . THR A 1 87 ? -14.289 -3.380 18.087 1.00 91.06 87 THR A CA 1
ATOM 659 C C . THR A 1 87 ? -13.790 -3.725 16.694 1.00 91.06 87 THR A C 1
ATOM 661 O O . THR A 1 87 ? -14.512 -4.306 15.885 1.00 91.06 87 THR A O 1
ATOM 664 N N . LEU A 1 88 ? -12.542 -3.359 16.411 1.00 93.38 88 LEU A N 1
ATOM 665 C CA . LEU A 1 88 ? -11.835 -3.761 15.200 1.00 93.38 88 LEU A CA 1
ATOM 666 C C . LEU A 1 88 ? -10.482 -4.367 15.555 1.00 93.38 88 LEU A C 1
ATOM 668 O O . LEU A 1 88 ? -9.781 -3.882 16.447 1.00 93.38 88 LEU A O 1
ATOM 672 N N . ASP A 1 89 ? -10.114 -5.393 14.798 1.00 93.38 89 ASP A N 1
ATOM 673 C CA . ASP A 1 89 ? -8.782 -5.981 14.829 1.00 93.38 89 ASP A CA 1
ATOM 674 C C . ASP A 1 89 ? -7.854 -5.213 13.887 1.00 93.38 89 ASP A C 1
ATOM 676 O O . ASP A 1 89 ? -8.211 -4.926 12.741 1.00 93.38 89 ASP A O 1
ATOM 680 N N . PHE A 1 90 ? -6.658 -4.899 14.378 1.00 93.81 90 PHE A N 1
ATOM 681 C CA . PHE A 1 90 ? -5.592 -4.230 13.644 1.00 93.81 90 PHE A CA 1
ATOM 682 C C . PHE A 1 90 ? -4.334 -5.086 13.660 1.00 93.81 90 PHE A C 1
ATOM 684 O O . PHE A 1 90 ? -3.862 -5.497 14.725 1.00 93.81 90 PHE A O 1
ATOM 691 N N . GLU A 1 91 ? -3.749 -5.287 12.484 1.00 94.19 91 GLU A N 1
ATOM 692 C CA . GLU A 1 91 ? -2.381 -5.774 12.372 1.00 94.19 91 GLU A CA 1
ATOM 693 C C . GLU A 1 91 ? -1.426 -4.602 12.620 1.00 94.19 91 GLU A C 1
ATOM 695 O O . GLU A 1 91 ? -1.560 -3.504 12.063 1.00 94.19 91 GLU A O 1
ATOM 700 N N . LEU A 1 92 ? -0.475 -4.827 13.520 1.00 93.31 92 LEU A N 1
ATOM 701 C CA . LEU A 1 92 ? 0.499 -3.834 13.928 1.00 93.31 92 LEU A CA 1
ATOM 702 C C . LEU A 1 92 ? 1.710 -3.899 13.012 1.00 93.31 92 LEU A C 1
ATOM 704 O O . LEU A 1 92 ? 2.224 -4.977 12.722 1.00 93.31 92 LEU A O 1
ATOM 708 N N . VAL A 1 93 ? 2.196 -2.734 12.599 1.00 91.38 93 VAL A N 1
ATOM 709 C CA . VAL A 1 93 ? 3.393 -2.614 11.761 1.00 91.38 93 VAL A CA 1
ATOM 710 C C . VAL A 1 93 ? 4.469 -1.857 12.522 1.00 91.38 93 VAL A C 1
ATOM 712 O O . VAL A 1 93 ? 4.225 -0.750 13.012 1.00 91.38 93 VAL A O 1
ATOM 715 N N . ASP A 1 94 ? 5.669 -2.433 12.602 1.00 88.94 94 ASP A N 1
ATOM 716 C CA . ASP A 1 94 ? 6.843 -1.787 13.208 1.00 88.94 94 ASP A CA 1
ATOM 717 C C . ASP A 1 94 ? 7.521 -0.827 12.216 1.00 88.94 94 ASP A C 1
ATOM 719 O O . ASP A 1 94 ? 8.665 -0.989 11.794 1.00 88.94 94 ASP A O 1
ATOM 723 N N . ALA A 1 95 ? 6.747 0.150 11.752 1.00 84.81 95 ALA A N 1
ATOM 724 C CA . ALA A 1 95 ? 7.200 1.242 10.908 1.00 84.81 95 ALA A CA 1
ATOM 725 C C . ALA A 1 95 ? 6.243 2.431 11.052 1.00 84.81 95 ALA A C 1
ATOM 727 O O . ALA A 1 95 ? 5.084 2.291 11.450 1.00 84.81 95 ALA A O 1
ATOM 728 N N . ASN A 1 96 ? 6.719 3.624 10.698 1.00 84.12 96 ASN A N 1
ATOM 729 C CA . ASN A 1 96 ? 5.873 4.811 10.653 1.00 84.12 96 ASN A CA 1
ATOM 730 C C . ASN A 1 96 ? 5.018 4.795 9.377 1.00 84.12 96 ASN A C 1
ATOM 732 O O . ASN A 1 96 ? 5.437 5.295 8.334 1.00 84.12 96 ASN A O 1
ATOM 736 N N . VAL A 1 97 ? 3.846 4.171 9.465 1.00 86.25 97 VAL A N 1
ATOM 737 C CA . VAL A 1 97 ? 2.888 4.026 8.363 1.00 86.25 97 VAL A CA 1
ATOM 738 C C . VAL A 1 97 ? 1.611 4.816 8.638 1.00 86.25 97 VAL A C 1
ATOM 740 O O . VAL A 1 97 ? 1.279 5.113 9.784 1.00 86.25 97 VAL A O 1
ATOM 743 N N . VAL A 1 98 ? 0.873 5.168 7.589 1.00 89.81 98 VAL A N 1
ATOM 744 C CA . VAL A 1 98 ? -0.473 5.737 7.743 1.00 89.81 98 VAL A CA 1
ATOM 745 C C . VAL A 1 98 ? -1.432 4.637 8.237 1.00 89.81 98 VAL A C 1
ATOM 747 O O . VAL A 1 98 ? -1.449 3.568 7.628 1.00 89.81 98 VAL A O 1
ATOM 750 N N . PRO A 1 99 ? -2.230 4.857 9.304 1.00 92.38 99 PRO A N 1
ATOM 751 C CA . PRO A 1 99 ? -3.262 3.909 9.729 1.00 92.38 99 PRO A CA 1
ATOM 752 C C . PRO A 1 99 ? -4.322 3.686 8.644 1.00 92.38 99 PRO A C 1
ATOM 754 O O . PRO A 1 99 ? -4.780 4.647 8.018 1.00 92.38 99 PRO A O 1
ATOM 757 N N . ILE A 1 100 ? -4.748 2.439 8.446 1.00 93.56 100 ILE A N 1
ATOM 758 C CA . ILE A 1 100 ? -5.677 2.049 7.374 1.00 93.56 100 ILE A CA 1
ATOM 759 C C . ILE A 1 100 ? -6.889 1.323 7.960 1.00 93.56 100 ILE A C 1
ATOM 761 O O . ILE A 1 100 ? -6.733 0.435 8.800 1.00 93.56 100 ILE A O 1
ATOM 765 N N . LEU A 1 101 ? -8.081 1.683 7.478 1.00 93.81 101 LEU A N 1
ATOM 766 C CA . LEU A 1 101 ? -9.295 0.878 7.603 1.00 93.81 101 LEU A CA 1
ATOM 767 C C . LEU A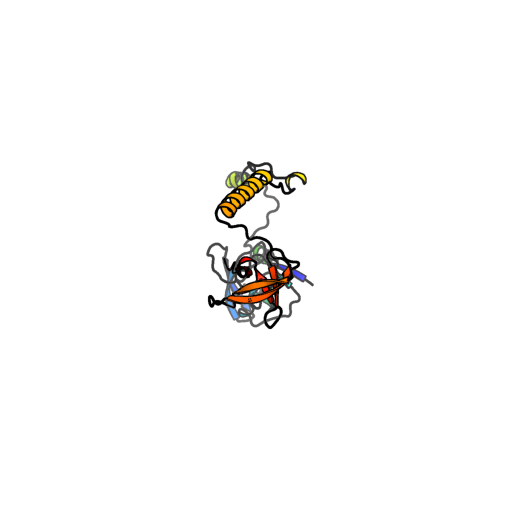 1 101 ? -9.481 0.080 6.313 1.00 93.81 101 LEU A C 1
ATOM 769 O O . LEU A 1 101 ? -9.667 0.673 5.248 1.00 93.81 101 LEU A O 1
ATOM 773 N N . GLY A 1 102 ? -9.421 -1.243 6.435 1.00 93.44 102 GLY A N 1
ATOM 774 C CA . GLY A 1 102 ? -9.672 -2.179 5.345 1.00 93.44 102 GLY A CA 1
ATOM 775 C C . GLY A 1 102 ? -11.159 -2.310 5.021 1.00 93.44 102 GLY A C 1
ATOM 776 O O . GLY A 1 102 ? -12.018 -1.697 5.668 1.00 93.44 102 GLY A O 1
ATOM 777 N N . LEU A 1 103 ? -11.471 -3.129 4.019 1.00 92.38 103 LEU A N 1
ATOM 778 C CA . LEU A 1 103 ? -12.829 -3.284 3.495 1.00 92.38 103 LEU A CA 1
ATOM 779 C C . LEU A 1 103 ? -13.848 -3.680 4.575 1.00 92.38 103 LEU A C 1
ATOM 781 O O . LEU A 1 103 ? -14.878 -3.018 4.706 1.00 92.38 103 LEU A O 1
ATOM 785 N N . ASP A 1 104 ? -13.539 -4.698 5.380 1.00 91.62 104 ASP A N 1
ATOM 786 C CA . ASP A 1 104 ? -14.447 -5.215 6.412 1.00 91.62 104 ASP A CA 1
ATOM 787 C C . ASP A 1 104 ? -14.808 -4.146 7.447 1.00 91.62 104 ASP A C 1
ATOM 789 O O . ASP A 1 104 ? -15.975 -3.981 7.809 1.00 91.62 104 ASP A O 1
ATOM 793 N N . ALA A 1 105 ? -13.826 -3.345 7.867 1.00 93.44 105 ALA A N 1
ATOM 794 C CA . ALA A 1 105 ? -14.065 -2.215 8.754 1.00 93.44 105 ALA A CA 1
ATOM 795 C C . ALA A 1 105 ? -14.886 -1.116 8.076 1.00 93.44 105 ALA A C 1
ATOM 797 O O . ALA A 1 105 ? -15.781 -0.541 8.694 1.00 93.44 105 ALA A O 1
ATOM 798 N N . CYS A 1 106 ? -14.615 -0.827 6.802 1.00 93.69 106 CYS A N 1
ATOM 799 C CA . CYS A 1 106 ? -15.364 0.174 6.049 1.00 93.69 106 CYS A CA 1
ATOM 800 C C . CYS A 1 106 ? -16.845 -0.195 5.917 1.00 93.69 106 CYS A C 1
ATOM 802 O O . CYS A 1 106 ? -17.704 0.682 6.041 1.00 93.69 106 CYS A O 1
ATOM 804 N N . VAL A 1 107 ? -17.145 -1.476 5.704 1.00 91.44 107 VAL A N 1
ATOM 805 C CA . VAL A 1 107 ? -18.517 -1.993 5.665 1.00 91.44 107 VAL A CA 1
ATOM 806 C C . VAL A 1 107 ? -19.136 -1.990 7.063 1.00 91.44 107 VAL A C 1
ATOM 808 O O . VAL A 1 107 ? -20.229 -1.452 7.241 1.00 91.44 107 VAL A O 1
ATOM 811 N N . GLY A 1 108 ? -18.429 -2.517 8.069 1.00 89.56 108 GLY A N 1
ATOM 812 C CA . GLY A 1 108 ? -18.918 -2.601 9.450 1.00 89.56 108 GLY A CA 1
ATOM 813 C C . GLY A 1 108 ? -19.221 -1.238 10.079 1.00 89.56 108 GLY A C 1
ATOM 814 O O . GLY A 1 108 ? -20.203 -1.091 10.801 1.00 89.56 108 GLY A O 1
ATOM 815 N N . LEU A 1 109 ? -18.435 -0.213 9.741 1.00 90.19 109 LEU A N 1
ATOM 816 C CA . LEU A 1 109 ? -18.644 1.172 10.178 1.00 90.19 109 LEU A CA 1
ATOM 817 C C . LEU A 1 109 ? -19.643 1.948 9.303 1.00 90.19 109 LEU A C 1
ATOM 819 O O . LEU A 1 109 ? -19.835 3.149 9.513 1.00 90.19 109 LEU A O 1
ATOM 823 N N . GLY A 1 110 ? -20.242 1.310 8.292 1.00 89.19 110 GLY A N 1
ATOM 824 C CA . GLY A 1 110 ? -21.175 1.953 7.365 1.00 89.19 110 GLY A CA 1
ATOM 825 C C . GLY A 1 110 ? -20.545 3.069 6.524 1.00 89.19 110 GLY A C 1
ATOM 826 O O . GLY A 1 110 ? -21.252 3.955 6.045 1.00 89.19 110 GLY A O 1
ATOM 827 N N . ILE A 1 111 ? -19.217 3.066 6.358 1.00 90.56 111 ILE A N 1
ATOM 828 C CA . ILE A 1 111 ? -18.503 3.999 5.471 1.00 90.56 111 ILE A CA 1
ATOM 829 C C . ILE A 1 111 ? -18.825 3.660 4.017 1.00 90.56 111 ILE A C 1
ATOM 831 O O . ILE A 1 111 ? -19.017 4.559 3.200 1.00 90.56 111 ILE A O 1
ATOM 835 N N . VAL A 1 112 ? -18.882 2.362 3.717 1.00 90.06 112 VAL A N 1
ATOM 836 C CA . VAL A 1 112 ? -19.144 1.821 2.387 1.00 90.06 112 VAL A CA 1
ATOM 837 C C . VAL A 1 112 ? -20.294 0.831 2.474 1.00 90.06 112 VAL A C 1
ATOM 839 O O . VAL A 1 112 ? -20.403 0.061 3.426 1.00 90.06 112 VAL A O 1
ATOM 842 N N . LYS A 1 113 ? -21.154 0.844 1.457 1.00 88.19 113 LYS A N 1
ATOM 843 C CA . LYS A 1 113 ? -22.225 -0.133 1.280 1.00 88.19 113 LYS A CA 1
ATOM 844 C C . LYS A 1 113 ? -21.960 -0.913 -0.001 1.00 88.19 113 LYS A C 1
ATOM 846 O O . LYS A 1 113 ? -21.889 -0.315 -1.070 1.00 88.19 113 LYS A O 1
ATOM 851 N N . LEU A 1 114 ? -21.838 -2.231 0.115 1.00 84.81 114 LEU A N 1
ATOM 852 C CA . LEU A 1 114 ? -21.730 -3.121 -1.037 1.00 84.81 114 LEU A CA 1
ATOM 853 C C . LEU A 1 114 ? -23.127 -3.325 -1.636 1.00 84.81 114 LEU A C 1
ATOM 855 O O . LEU A 1 114 ? -24.074 -3.661 -0.922 1.00 84.81 114 LEU A O 1
ATOM 859 N N . ILE A 1 115 ? -23.266 -3.044 -2.929 1.00 84.25 115 ILE A N 1
ATOM 860 C CA . ILE A 1 115 ? -24.520 -3.169 -3.675 1.00 84.25 115 ILE A CA 1
ATOM 861 C C . ILE A 1 115 ? -24.218 -3.990 -4.924 1.00 84.25 115 ILE A C 1
ATOM 863 O O . ILE A 1 115 ? -23.644 -3.469 -5.874 1.00 84.25 115 ILE A O 1
ATOM 867 N N . ASP A 1 116 ? -24.626 -5.258 -4.921 1.00 77.12 116 ASP A N 1
ATOM 868 C CA . ASP A 1 116 ? -24.401 -6.155 -6.063 1.00 77.12 116 ASP A CA 1
ATOM 869 C C . ASP A 1 116 ? -25.381 -5.889 -7.211 1.00 77.12 116 ASP A C 1
ATOM 871 O O . ASP A 1 116 ? -25.046 -6.051 -8.382 1.00 77.12 116 ASP A O 1
ATOM 875 N N . ILE A 1 117 ? -26.614 -5.486 -6.882 1.00 78.88 117 ILE A N 1
ATOM 876 C CA . ILE A 1 117 ? -27.675 -5.229 -7.857 1.00 78.88 117 ILE A CA 1
ATOM 877 C C . ILE A 1 117 ? -28.385 -3.927 -7.494 1.00 78.88 117 ILE A C 1
ATOM 879 O O . ILE A 1 117 ? -28.943 -3.784 -6.404 1.00 78.88 117 ILE A O 1
ATOM 883 N N . LEU A 1 118 ? -28.408 -2.991 -8.442 1.00 74.25 118 LEU A N 1
ATOM 884 C CA . LEU A 1 118 ? -29.140 -1.736 -8.335 1.00 74.25 118 LEU A CA 1
ATOM 885 C C . LEU A 1 118 ? -30.373 -1.786 -9.247 1.00 74.25 118 LEU A C 1
ATOM 887 O O . LEU A 1 118 ? -30.252 -1.748 -10.464 1.00 74.25 118 LEU A O 1
ATOM 891 N N . ILE A 1 119 ? -31.566 -1.876 -8.651 1.00 79.69 119 ILE A N 1
ATOM 892 C CA . ILE A 1 119 ? -32.854 -1.978 -9.378 1.00 79.69 119 ILE A CA 1
ATOM 893 C C . ILE A 1 119 ? -33.611 -0.633 -9.368 1.00 79.69 119 ILE A C 1
ATOM 895 O O . ILE A 1 119 ? -34.732 -0.518 -9.854 1.00 79.69 119 ILE A O 1
ATOM 899 N N . ASN A 1 120 ? -33.034 0.417 -8.779 1.00 81.38 120 ASN A N 1
ATOM 900 C CA . ASN A 1 120 ? -33.715 1.702 -8.665 1.00 81.38 120 ASN A CA 1
ATOM 901 C C . ASN A 1 120 ? -33.544 2.525 -9.949 1.00 81.38 120 ASN A C 1
ATOM 903 O O . ASN A 1 120 ? -32.506 3.157 -10.140 1.00 81.38 120 ASN A O 1
ATOM 907 N N . GLN A 1 121 ? -34.588 2.549 -10.782 1.00 80.00 121 GLN A N 1
ATOM 908 C CA . GLN A 1 121 ? -34.594 3.286 -12.046 1.00 80.00 121 GLN A CA 1
ATOM 909 C C . GLN A 1 121 ? -34.295 4.780 -11.861 1.00 80.00 121 GLN A C 1
ATOM 911 O O . GLN A 1 121 ? -33.560 5.342 -12.657 1.00 80.00 121 GLN A O 1
ATOM 916 N N . ALA A 1 122 ? -34.750 5.402 -10.767 1.00 83.12 122 ALA A N 1
ATOM 917 C CA . ALA A 1 122 ? -34.472 6.816 -10.513 1.00 83.12 122 ALA A CA 1
ATOM 918 C C . ALA A 1 122 ? -32.969 7.098 -10.322 1.00 83.12 122 ALA A C 1
ATOM 920 O O . ALA A 1 122 ? -32.483 8.128 -10.771 1.00 83.12 122 ALA A O 1
ATOM 921 N N . VAL A 1 123 ? -32.224 6.172 -9.701 1.00 81.94 123 VAL A N 1
ATOM 922 C CA . VAL A 1 123 ? -30.762 6.296 -9.530 1.00 81.94 123 VAL A CA 1
ATOM 923 C C . VAL A 1 123 ? -30.042 6.043 -10.854 1.00 81.94 123 VAL A C 1
ATOM 925 O O . VAL A 1 123 ? -29.072 6.726 -11.166 1.00 81.94 123 VAL A O 1
ATOM 928 N N . LEU A 1 124 ? -30.515 5.074 -11.643 1.00 79.81 124 LEU A N 1
ATOM 929 C CA . LEU A 1 124 ? -29.964 4.809 -12.974 1.00 79.81 124 LEU A CA 1
ATOM 930 C C . LEU A 1 124 ? -30.155 6.010 -13.908 1.00 79.81 124 LEU A C 1
ATOM 932 O O . LEU A 1 124 ? -29.238 6.340 -14.652 1.00 79.81 124 LEU A O 1
ATOM 936 N N . ASP A 1 125 ? -31.307 6.678 -13.828 1.00 84.00 125 ASP A N 1
ATOM 937 C CA . ASP A 1 125 ? -31.614 7.859 -14.633 1.00 84.00 125 ASP A CA 1
ATOM 938 C C . ASP A 1 125 ? -30.802 9.086 -14.171 1.00 84.00 125 ASP A C 1
ATOM 940 O O . ASP A 1 125 ? -30.278 9.827 -15.002 1.00 84.00 125 ASP A O 1
ATOM 944 N N . GLU A 1 126 ? -30.655 9.296 -12.855 1.00 87.94 126 GLU A N 1
ATOM 945 C CA . GLU A 1 126 ? -29.893 10.420 -12.283 1.00 87.94 126 GLU A CA 1
ATOM 946 C C . GLU A 1 126 ? -28.387 10.320 -12.573 1.00 87.94 126 GLU A C 1
ATOM 948 O O . GLU A 1 126 ? -27.744 11.321 -12.888 1.00 87.94 126 GLU A O 1
ATOM 953 N N . PHE A 1 127 ? -27.827 9.111 -12.495 1.00 82.00 127 PHE A N 1
ATOM 954 C CA . PHE A 1 127 ? -26.392 8.855 -12.642 1.00 82.00 127 PHE A CA 1
ATOM 955 C C . PHE A 1 127 ? -26.048 8.132 -13.950 1.00 82.00 127 PHE A C 1
ATOM 957 O O . PHE A 1 127 ? -25.017 7.464 -14.027 1.00 82.00 127 PHE A O 1
ATOM 964 N N . ALA A 1 128 ? -26.887 8.259 -14.985 1.00 81.06 128 ALA A N 1
ATOM 965 C CA . ALA A 1 128 ? -26.741 7.546 -16.259 1.00 81.06 128 ALA A CA 1
ATOM 966 C C . ALA A 1 128 ? -25.329 7.677 -16.865 1.00 81.06 128 ALA A C 1
ATOM 968 O O . ALA A 1 128 ? -24.750 6.696 -17.327 1.00 81.06 128 ALA A O 1
ATOM 969 N N . ASN A 1 129 ? -24.727 8.863 -16.758 1.00 79.19 129 ASN A N 1
ATOM 970 C CA . ASN A 1 129 ? -23.380 9.166 -17.246 1.00 79.19 129 ASN A CA 1
ATOM 971 C C . ASN A 1 129 ? -22.256 8.369 -16.551 1.00 79.19 129 ASN A C 1
ATOM 973 O O . ASN A 1 129 ? -21.200 8.169 -17.145 1.00 79.19 129 ASN A O 1
ATOM 977 N N . TYR A 1 130 ? -22.451 7.893 -15.316 1.00 74.19 130 TYR A N 1
ATOM 978 C CA . TYR A 1 130 ? -21.489 7.006 -14.648 1.00 74.19 130 TYR A CA 1
ATOM 979 C C . TYR A 1 130 ? -21.509 5.586 -15.232 1.00 74.19 130 TYR A C 1
ATOM 981 O O . TYR A 1 130 ? -20.516 4.865 -15.123 1.00 74.19 130 TYR A O 1
ATOM 989 N N . PHE A 1 131 ? -22.618 5.192 -15.867 1.00 72.75 131 PHE A N 1
ATOM 990 C CA . PHE A 1 131 ? -22.818 3.867 -16.459 1.00 72.75 131 PHE A CA 1
ATOM 991 C C . PHE A 1 131 ? -22.540 3.821 -17.969 1.00 72.75 131 PHE A C 1
ATOM 993 O O . PHE A 1 131 ? -22.461 2.733 -18.535 1.00 72.75 131 PHE A O 1
ATOM 1000 N N . GLU A 1 132 ? -22.328 4.969 -18.618 1.00 73.50 132 GLU A N 1
ATOM 1001 C CA . GLU A 1 132 ? -21.894 5.048 -20.023 1.00 73.50 132 GLU A CA 1
ATOM 1002 C C . GLU A 1 132 ? -20.429 4.593 -20.218 1.00 73.50 132 GLU A C 1
ATOM 1004 O O . GLU A 1 132 ? -19.996 4.326 -21.342 1.00 73.50 132 GLU A O 1
ATOM 1009 N N . GLY A 1 133 ? -19.673 4.428 -19.122 1.00 66.62 133 GLY A N 1
ATOM 1010 C CA . GLY A 1 133 ? -18.249 4.089 -19.147 1.00 66.62 133 GLY A CA 1
ATOM 1011 C C . GLY A 1 133 ? -17.400 5.211 -19.759 1.00 66.62 133 GLY A C 1
ATOM 1012 O O . GLY A 1 133 ? -17.893 6.280 -20.097 1.00 66.62 133 GLY A O 1
ATOM 1013 N N . ILE A 1 134 ? -16.098 4.981 -19.945 1.00 73.00 134 ILE A N 1
ATOM 1014 C CA . ILE A 1 134 ? -15.198 5.938 -20.628 1.00 73.00 134 ILE A CA 1
ATOM 1015 C C . ILE A 1 134 ? -15.413 5.992 -22.157 1.00 73.00 134 ILE A C 1
ATOM 1017 O O . ILE A 1 134 ? -14.569 6.514 -22.883 1.00 73.00 134 ILE A O 1
ATOM 1021 N N . GLY A 1 135 ? -16.529 5.447 -22.648 1.00 67.38 135 GLY A N 1
ATOM 1022 C CA . GLY A 1 135 ? -16.766 5.186 -24.061 1.00 67.38 135 GLY A CA 1
ATOM 1023 C C . GLY A 1 135 ? -15.999 3.960 -24.582 1.00 67.38 135 GLY A C 1
ATOM 1024 O O . GLY A 1 135 ? -15.204 3.346 -23.863 1.00 67.38 135 GLY A O 1
ATOM 1025 N N . PRO A 1 136 ? -16.254 3.555 -25.837 1.00 69.62 136 PRO A N 1
ATOM 1026 C CA . PRO A 1 136 ? -15.447 2.545 -26.505 1.00 69.62 136 PRO A CA 1
ATOM 1027 C C . PRO A 1 136 ? -13.991 3.019 -26.579 1.00 69.62 136 PRO A C 1
ATOM 1029 O O . PRO A 1 136 ? -13.717 4.168 -26.913 1.00 69.62 136 PRO A O 1
ATOM 1032 N N . LEU A 1 137 ? -13.044 2.127 -26.284 1.00 67.25 137 LEU A N 1
ATOM 1033 C CA . LEU A 1 137 ? -11.643 2.390 -26.594 1.00 67.25 137 LEU A CA 1
ATOM 1034 C C . LEU A 1 137 ? -11.520 2.587 -28.111 1.00 67.25 137 LEU A C 1
ATOM 1036 O O . LEU A 1 137 ? -11.763 1.656 -28.875 1.00 67.25 137 LEU A O 1
ATOM 1040 N N . ASP A 1 138 ? -11.095 3.778 -28.535 1.00 64.25 138 ASP A N 1
ATOM 1041 C CA . ASP A 1 138 ? -10.839 4.139 -29.943 1.00 64.25 138 ASP A CA 1
ATOM 1042 C C . ASP A 1 138 ? -9.677 3.350 -30.583 1.00 64.25 138 ASP A C 1
ATOM 1044 O O . ASP A 1 138 ? -9.248 3.622 -31.707 1.00 64.25 138 ASP A O 1
ATOM 1048 N N . CYS A 1 139 ? -9.142 2.350 -29.886 1.00 58.78 139 CYS A N 1
ATOM 1049 C CA . CYS A 1 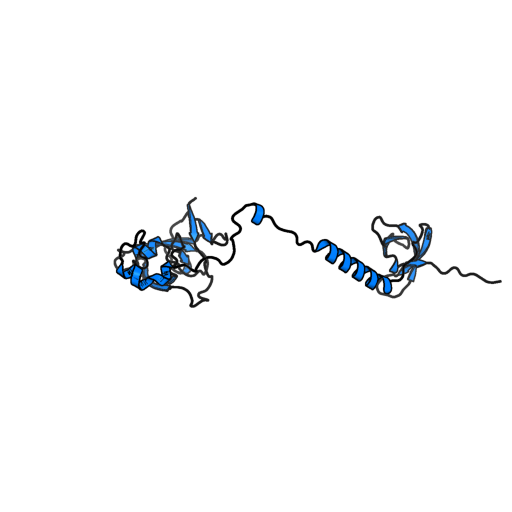139 ? -8.150 1.435 -30.406 1.00 58.78 139 CYS A CA 1
ATOM 1050 C C . CYS A 1 139 ? -8.607 -0.018 -30.207 1.00 58.78 139 CYS A C 1
ATOM 1052 O O . CYS A 1 139 ? -9.094 -0.383 -29.134 1.00 58.78 139 CYS A O 1
ATOM 1054 N N . PRO A 1 140 ? -8.419 -0.891 -31.213 1.00 71.56 140 PRO A N 1
ATOM 1055 C CA . PRO A 1 140 ? -8.553 -2.321 -31.006 1.00 71.56 140 PRO A CA 1
ATOM 1056 C C . PRO A 1 140 ? -7.539 -2.737 -29.942 1.00 71.56 140 PRO A C 1
ATOM 1058 O O . PRO A 1 140 ? -6.328 -2.667 -30.170 1.00 71.56 140 PRO A O 1
ATOM 1061 N N . LEU A 1 141 ? -8.022 -3.160 -28.773 1.00 73.38 141 LEU A N 1
ATOM 1062 C CA . LEU A 1 141 ? -7.151 -3.777 -27.784 1.00 73.38 141 LEU A CA 1
ATOM 1063 C C . LEU A 1 141 ? -6.479 -4.998 -28.425 1.00 73.38 141 LEU A C 1
ATOM 1065 O O . LEU A 1 141 ? -7.129 -5.722 -29.181 1.00 73.38 141 LEU A O 1
ATOM 1069 N N . PRO A 1 142 ? -5.196 -5.261 -28.153 1.00 72.44 142 PRO A N 1
ATOM 1070 C CA . PRO A 1 142 ? -4.562 -6.491 -28.591 1.00 72.44 142 PRO A CA 1
ATOM 1071 C C . PRO A 1 142 ? -5.208 -7.674 -27.861 1.00 72.44 142 PRO A C 1
ATOM 1073 O O . PRO A 1 142 ? -4.848 -8.001 -26.737 1.00 72.44 142 PRO A O 1
ATOM 1076 N N . TYR A 1 143 ? -6.199 -8.297 -28.499 1.00 77.00 143 TYR A N 1
ATOM 1077 C CA . TYR A 1 143 ? -6.974 -9.410 -27.938 1.00 77.00 143 TYR A CA 1
ATOM 1078 C C . TYR A 1 143 ? -6.511 -10.780 -28.454 1.00 77.00 143 TYR A C 1
ATOM 1080 O O . TYR A 1 143 ? -7.066 -11.809 -28.078 1.00 77.00 143 TYR A O 1
ATOM 1088 N N . THR A 1 144 ? -5.497 -10.808 -29.324 1.00 78.25 144 THR A N 1
ATOM 1089 C CA . THR A 1 144 ? -4.883 -12.042 -29.826 1.00 78.25 144 THR A CA 1
ATOM 1090 C C . THR A 1 144 ? -3.431 -12.134 -29.382 1.00 78.25 144 THR A C 1
ATOM 1092 O O . THR A 1 144 ? -2.716 -11.132 -29.321 1.00 78.25 144 THR A O 1
ATOM 1095 N N . GLU A 1 145 ? -2.969 -13.354 -29.117 1.00 82.31 145 GLU A N 1
ATOM 1096 C CA . GLU A 1 145 ? -1.587 -13.628 -28.710 1.00 82.31 145 GLU A CA 1
ATOM 1097 C C . GLU A 1 145 ? -0.573 -13.100 -29.740 1.00 82.31 145 GLU A C 1
ATOM 1099 O O . GLU A 1 145 ? 0.514 -12.652 -29.385 1.00 82.31 145 GLU A O 1
ATOM 1104 N N . GLN A 1 146 ? -0.941 -13.076 -31.025 1.00 82.56 146 GLN A N 1
ATOM 1105 C CA . GLN A 1 146 ? -0.124 -12.521 -32.102 1.00 82.56 146 GLN A CA 1
ATOM 1106 C C . GLN A 1 146 ? 0.080 -11.003 -31.981 1.00 82.56 146 GLN A C 1
ATOM 1108 O O . GLN A 1 146 ? 1.173 -10.529 -32.284 1.00 82.56 146 GLN A O 1
ATOM 1113 N N . MET A 1 147 ? -0.926 -10.247 -31.526 1.00 79.69 147 MET A N 1
ATOM 1114 C CA . MET A 1 147 ? -0.829 -8.789 -31.336 1.00 79.69 147 MET A CA 1
ATOM 1115 C C . MET A 1 147 ? 0.016 -8.402 -30.115 1.00 79.69 147 MET A C 1
ATOM 1117 O O . MET A 1 147 ? 0.492 -7.272 -30.039 1.00 79.69 147 MET A O 1
ATOM 1121 N N . LEU A 1 148 ? 0.221 -9.336 -29.183 1.00 80.25 148 LEU A N 1
ATOM 1122 C CA . LEU A 1 148 ? 1.075 -9.165 -28.004 1.00 80.25 148 LEU A CA 1
ATOM 1123 C C . LEU A 1 148 ? 2.546 -9.515 -28.279 1.00 80.25 148 LEU A C 1
ATOM 1125 O O . LEU A 1 148 ? 3.408 -9.263 -27.435 1.00 80.25 148 LEU A O 1
ATOM 1129 N N . LYS A 1 149 ? 2.862 -10.094 -29.448 1.00 83.94 149 LYS A N 1
ATOM 1130 C CA . LYS A 1 149 ? 4.248 -10.410 -29.807 1.00 83.94 149 LYS A CA 1
ATOM 1131 C C . LYS A 1 149 ? 5.019 -9.117 -30.099 1.00 83.94 149 LYS A C 1
ATOM 1133 O O . LYS A 1 149 ? 4.547 -8.299 -30.891 1.00 83.94 149 LYS A O 1
ATOM 1138 N N . PRO A 1 150 ? 6.220 -8.933 -29.519 1.00 76.81 150 PRO A N 1
ATOM 1139 C CA . PRO A 1 150 ? 7.026 -7.745 -29.760 1.00 76.81 150 PRO A CA 1
ATOM 1140 C C . PRO A 1 150 ? 7.387 -7.652 -31.245 1.00 76.81 150 PRO A C 1
ATOM 1142 O O . PRO A 1 150 ? 8.014 -8.552 -31.805 1.00 76.81 150 PRO A O 1
ATOM 1145 N N . GLN A 1 151 ? 6.997 -6.552 -31.885 1.00 73.81 151 GLN A N 1
ATOM 1146 C CA . GLN A 1 151 ? 7.415 -6.249 -33.248 1.00 73.81 151 GLN A CA 1
ATOM 1147 C C . GLN A 1 151 ? 8.706 -5.441 -33.195 1.00 73.81 151 GLN A C 1
ATOM 1149 O O . GLN A 1 151 ? 8.734 -4.328 -32.673 1.00 73.81 151 GLN A O 1
ATOM 1154 N N . VAL A 1 152 ? 9.787 -5.997 -33.738 1.00 70.12 152 VAL A N 1
ATOM 1155 C CA . VAL A 1 152 ? 11.019 -5.236 -33.958 1.00 70.12 152 VAL A CA 1
ATOM 1156 C C . VAL A 1 152 ? 10.761 -4.315 -35.152 1.00 70.12 152 VAL A C 1
ATOM 1158 O O . VAL A 1 152 ? 10.497 -4.826 -36.243 1.00 70.12 152 VAL A O 1
ATOM 1161 N N . PRO A 1 153 ? 10.815 -2.979 -34.994 1.00 68.62 153 PRO A N 1
ATOM 1162 C CA . PRO A 1 153 ? 10.652 -2.074 -36.123 1.00 68.62 153 PRO A CA 1
ATOM 1163 C C . PRO A 1 153 ? 11.681 -2.416 -37.204 1.00 68.62 153 PRO A C 1
ATOM 1165 O O . PRO A 1 153 ? 12.831 -2.724 -36.879 1.00 68.62 153 PRO A O 1
ATOM 1168 N N . ALA A 1 154 ? 11.308 -2.322 -38.484 1.00 74.12 154 ALA A N 1
ATOM 1169 C CA . ALA A 1 154 ? 12.199 -2.547 -39.629 1.00 74.12 154 ALA A CA 1
ATOM 1170 C C . ALA A 1 154 ? 13.244 -1.415 -39.791 1.00 74.12 154 ALA A C 1
ATOM 1172 O O . ALA A 1 154 ? 13.428 -0.843 -40.860 1.00 74.12 154 ALA A O 1
ATOM 1173 N N . ALA A 1 155 ? 13.926 -1.063 -38.702 1.00 80.81 155 ALA A N 1
ATOM 1174 C CA . ALA A 1 155 ? 14.934 -0.016 -38.612 1.00 80.81 155 ALA A CA 1
ATOM 1175 C C . ALA A 1 155 ? 16.359 -0.554 -38.811 1.00 80.81 155 ALA A C 1
ATOM 1177 O O . ALA A 1 155 ? 17.309 0.225 -38.803 1.00 80.81 155 ALA A O 1
ATOM 1178 N N . LEU A 1 156 ? 16.525 -1.869 -38.997 1.00 81.94 156 LEU A N 1
ATOM 1179 C CA . LEU A 1 156 ? 17.833 -2.497 -39.178 1.00 81.94 156 LEU A CA 1
ATOM 1180 C C . LEU A 1 156 ? 18.629 -1.899 -40.358 1.00 81.94 156 LEU A C 1
ATOM 1182 O O . LEU A 1 156 ? 19.795 -1.565 -40.141 1.00 81.94 156 LEU A O 1
ATOM 1186 N N . PRO A 1 157 ? 18.037 -1.659 -41.549 1.00 86.94 157 PRO A N 1
ATOM 1187 C CA . PRO A 1 157 ? 18.772 -1.046 -42.659 1.00 86.94 157 PRO A CA 1
ATOM 1188 C C . PRO A 1 157 ? 19.225 0.385 -42.342 1.00 86.94 157 PRO A C 1
ATOM 1190 O O . PRO A 1 157 ? 20.361 0.763 -42.617 1.00 86.94 157 PRO A O 1
ATOM 1193 N N . LEU A 1 158 ? 18.361 1.174 -41.693 1.00 88.75 158 LEU A N 1
ATOM 1194 C CA . LEU A 1 158 ? 18.672 2.550 -41.297 1.00 88.75 158 LEU A CA 1
ATOM 1195 C C . LEU A 1 158 ? 19.777 2.595 -40.231 1.00 88.75 158 LEU A C 1
ATOM 1197 O O . LEU A 1 158 ? 20.636 3.476 -40.248 1.00 88.75 158 LEU A O 1
ATOM 1201 N N . LEU A 1 159 ? 19.769 1.639 -39.303 1.00 87.62 159 LEU A N 1
ATOM 1202 C CA . LEU A 1 159 ? 20.794 1.501 -38.274 1.00 87.62 159 LEU A CA 1
ATOM 1203 C C . LEU A 1 159 ? 22.151 1.138 -38.889 1.00 87.62 159 LEU A C 1
ATOM 1205 O O . LEU A 1 159 ? 23.153 1.760 -38.537 1.00 87.62 159 LEU A O 1
ATOM 1209 N N . GLN A 1 160 ? 22.177 0.211 -39.849 1.00 91.69 160 GLN A N 1
ATOM 1210 C CA . GLN A 1 160 ? 23.389 -0.137 -40.597 1.00 91.69 160 GLN A CA 1
ATOM 1211 C C . GLN A 1 160 ? 23.936 1.063 -41.381 1.00 91.69 160 GLN A C 1
ATOM 1213 O O . GLN A 1 160 ? 25.133 1.333 -41.319 1.00 91.69 160 GLN A O 1
ATOM 1218 N N . GLN A 1 161 ? 23.064 1.833 -42.038 1.00 92.75 161 GLN A N 1
ATOM 1219 C CA . GLN A 1 161 ? 23.456 3.039 -42.772 1.00 92.75 161 GLN A CA 1
ATOM 1220 C C . GLN A 1 161 ? 24.041 4.123 -41.849 1.00 92.75 161 GLN A C 1
ATOM 1222 O O . GLN A 1 161 ? 25.025 4.779 -42.184 1.00 92.75 161 GLN A O 1
ATOM 1227 N N . ARG A 1 162 ? 23.469 4.312 -40.653 1.00 92.69 162 ARG A N 1
ATOM 1228 C CA . ARG A 1 162 ? 24.025 5.244 -39.655 1.00 92.69 162 ARG A CA 1
ATOM 1229 C C . ARG A 1 162 ? 25.398 4.791 -39.167 1.00 92.69 162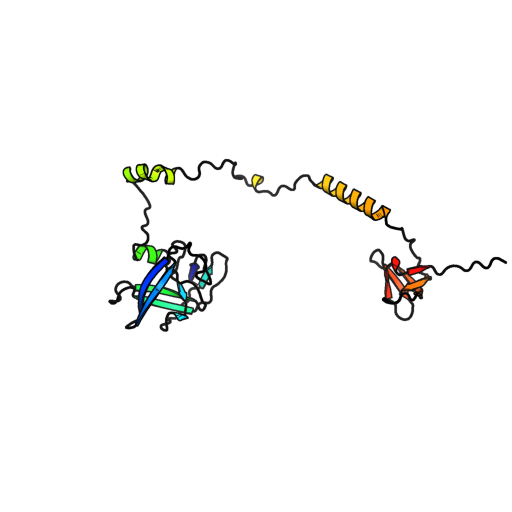 ARG A C 1
ATOM 1231 O O . ARG A 1 162 ? 26.289 5.622 -39.017 1.00 92.69 162 ARG A O 1
ATOM 1238 N N . GLN A 1 163 ? 25.568 3.492 -38.928 1.00 94.56 163 GLN A N 1
ATOM 1239 C CA . GLN A 1 163 ? 26.845 2.923 -38.499 1.00 94.56 163 GLN A CA 1
ATOM 1240 C C . GLN A 1 163 ? 27.919 3.039 -39.585 1.00 94.56 163 GLN A C 1
ATOM 1242 O O . GLN A 1 163 ? 29.052 3.395 -39.262 1.00 94.56 163 GLN A O 1
ATOM 1247 N N . SER A 1 164 ? 27.579 2.799 -40.857 1.00 93.56 164 SER A N 1
ATOM 1248 C CA . SER A 1 164 ? 28.527 2.960 -41.967 1.00 93.56 164 SER A CA 1
ATOM 1249 C C . SER A 1 164 ? 28.959 4.415 -42.109 1.00 93.56 164 SER A C 1
ATOM 1251 O O . SER A 1 164 ? 30.153 4.692 -42.154 1.00 93.56 164 SER A O 1
ATOM 1253 N N . HIS A 1 165 ? 28.009 5.349 -42.053 1.00 92.44 165 HIS A N 1
ATOM 1254 C CA . HIS A 1 165 ? 28.314 6.772 -42.139 1.00 92.44 165 HIS A CA 1
ATOM 1255 C C . HIS A 1 165 ? 29.175 7.263 -40.962 1.00 92.44 165 HIS A C 1
ATOM 1257 O O . HIS A 1 165 ? 30.125 8.018 -41.155 1.00 92.44 165 HIS A O 1
ATOM 1263 N N . GLN A 1 166 ? 28.895 6.800 -39.736 1.00 90.06 166 GLN A N 1
ATOM 1264 C CA . GLN A 1 166 ? 29.745 7.096 -38.575 1.00 90.06 166 GLN A CA 1
ATOM 1265 C C . GLN A 1 166 ? 31.156 6.529 -38.737 1.00 90.06 166 GLN A C 1
ATOM 1267 O O . GLN A 1 166 ? 32.123 7.204 -38.386 1.00 90.06 166 GLN A O 1
ATOM 1272 N N . LYS A 1 167 ? 31.280 5.311 -39.275 1.00 90.81 167 LYS A N 1
ATOM 1273 C CA . LYS A 1 167 ? 32.576 4.695 -39.559 1.00 90.81 167 LYS A CA 1
ATOM 1274 C C . LYS A 1 167 ? 33.360 5.501 -40.595 1.00 90.81 167 LYS A C 1
ATOM 1276 O O . LYS A 1 167 ? 34.514 5.810 -40.338 1.00 90.81 167 LYS A O 1
ATOM 1281 N N . GLU A 1 168 ? 32.737 5.886 -41.707 1.00 91.62 168 GLU A N 1
ATOM 1282 C CA . GLU A 1 168 ? 33.358 6.730 -42.739 1.00 91.62 168 GLU A CA 1
ATOM 1283 C C . GLU A 1 168 ? 33.869 8.050 -42.149 1.00 91.62 168 GLU A C 1
ATOM 1285 O O . GLU A 1 168 ? 35.029 8.412 -42.338 1.00 91.62 168 GLU A O 1
ATOM 1290 N N . MET A 1 169 ? 33.029 8.738 -41.370 1.00 89.31 169 MET A N 1
ATOM 1291 C CA . MET A 1 169 ? 33.387 9.998 -40.712 1.00 89.31 169 MET A CA 1
ATOM 1292 C C . MET A 1 169 ? 34.541 9.842 -39.716 1.00 89.31 169 MET A C 1
ATOM 1294 O O . MET A 1 169 ? 35.415 10.706 -39.647 1.00 89.31 169 MET A O 1
ATOM 1298 N N . TYR A 1 170 ? 34.565 8.744 -38.958 1.00 84.69 170 TYR A N 1
ATOM 1299 C CA . TYR A 1 170 ? 35.658 8.435 -38.037 1.00 84.69 170 TYR A CA 1
ATOM 1300 C C . TYR A 1 170 ? 36.961 8.121 -38.785 1.00 84.69 170 TYR A C 1
ATOM 1302 O O . TYR A 1 170 ? 38.017 8.660 -38.443 1.00 84.69 170 TYR A O 1
ATOM 1310 N N . ASP A 1 171 ? 36.882 7.286 -39.822 1.00 86.06 171 ASP A N 1
ATOM 1311 C CA . ASP A 1 171 ? 38.037 6.829 -40.593 1.00 86.06 171 ASP A CA 1
ATOM 1312 C C . ASP A 1 171 ? 38.696 7.985 -41.369 1.00 86.06 171 ASP A C 1
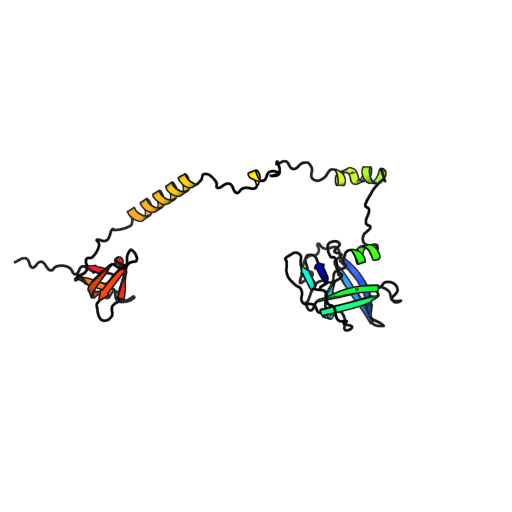ATOM 1314 O O . ASP A 1 171 ? 39.921 8.018 -41.462 1.00 86.06 171 ASP A O 1
ATOM 1318 N N . MET A 1 172 ? 37.935 8.990 -41.831 1.00 81.81 172 MET A N 1
ATOM 1319 C CA . MET A 1 172 ? 38.494 10.195 -42.474 1.00 81.81 172 MET A CA 1
ATOM 1320 C C . MET A 1 172 ? 39.496 10.961 -41.590 1.00 81.81 172 MET A C 1
ATOM 1322 O O . MET A 1 172 ? 40.417 11.594 -42.106 1.00 81.81 172 MET A O 1
ATOM 1326 N N . GLY A 1 173 ? 39.322 10.927 -40.265 1.00 77.75 173 GLY A N 1
ATOM 1327 C CA . GLY A 1 173 ? 40.234 11.559 -39.306 1.00 77.75 173 GLY A CA 1
ATOM 1328 C C . GLY A 1 173 ? 41.333 10.630 -38.778 1.00 77.75 173 GLY A C 1
ATOM 1329 O O . GLY A 1 173 ? 42.229 11.086 -38.060 1.00 77.75 173 GLY A O 1
ATOM 1330 N N . ALA A 1 174 ? 41.275 9.336 -39.098 1.00 78.06 174 ALA A N 1
ATOM 1331 C CA . ALA A 1 174 ? 42.179 8.323 -38.573 1.00 78.06 174 ALA A CA 1
ATOM 1332 C C . ALA A 1 174 ? 43.348 8.059 -39.536 1.00 78.06 174 ALA A C 1
ATOM 1334 O O . ALA A 1 174 ? 43.205 8.063 -40.753 1.00 78.06 174 ALA A O 1
ATOM 1335 N N . LYS A 1 175 ? 44.535 7.796 -38.982 1.00 80.44 175 LYS A N 1
ATOM 1336 C CA . LYS A 1 175 ? 45.689 7.306 -39.749 1.00 80.44 175 LYS A CA 1
ATOM 1337 C C . LYS A 1 175 ? 45.869 5.824 -39.471 1.00 80.44 175 LYS A C 1
ATOM 1339 O O . LYS A 1 175 ? 46.011 5.436 -38.309 1.00 80.44 175 LYS A O 1
ATOM 1344 N N . GLU A 1 176 ? 45.886 5.016 -40.524 1.00 81.00 176 GLU A N 1
ATOM 1345 C CA . GLU A 1 176 ? 46.195 3.595 -40.407 1.00 81.00 176 GLU A CA 1
ATOM 1346 C C . GLU A 1 176 ? 47.662 3.412 -39.988 1.00 81.00 176 GLU A C 1
ATOM 1348 O O . GLU A 1 176 ? 48.563 4.095 -40.476 1.00 81.00 176 GLU A O 1
ATOM 1353 N N . LEU A 1 177 ? 47.891 2.542 -39.003 1.00 83.19 177 LEU A N 1
ATOM 1354 C CA . LEU A 1 177 ? 49.217 2.262 -38.462 1.00 83.19 177 LEU A CA 1
ATOM 1355 C C . LEU A 1 177 ? 49.644 0.862 -38.886 1.00 83.19 177 LEU A C 1
ATOM 1357 O O . LEU A 1 177 ? 49.053 -0.117 -38.428 1.00 83.19 177 LEU A O 1
ATOM 1361 N N . GLU A 1 178 ? 50.716 0.786 -39.675 1.00 82.69 178 GLU A N 1
ATOM 1362 C CA . GLU A 1 178 ? 51.261 -0.476 -40.185 1.00 82.69 178 GLU A CA 1
ATOM 1363 C C . GLU A 1 178 ? 51.490 -1.501 -39.063 1.00 82.69 178 GLU A C 1
ATOM 1365 O O . GLU A 1 178 ? 52.042 -1.138 -38.012 1.00 82.69 178 GLU A O 1
ATOM 1370 N N . PRO A 1 179 ? 51.076 -2.768 -39.230 1.00 83.00 179 PRO A N 1
ATOM 1371 C CA . PRO A 1 179 ? 51.360 -3.819 -38.262 1.00 83.00 179 PRO A CA 1
ATOM 1372 C C . PRO A 1 179 ? 52.867 -3.976 -38.014 1.00 83.00 179 PRO A C 1
ATOM 1374 O O . PRO A 1 179 ? 53.672 -3.828 -38.925 1.00 83.00 179 PRO A O 1
ATOM 1377 N N . LEU A 1 180 ? 53.245 -4.284 -36.773 1.00 83.38 180 LEU A N 1
ATOM 1378 C CA . LEU A 1 180 ? 54.641 -4.539 -36.399 1.00 83.38 180 LEU A CA 1
ATOM 1379 C C . LEU A 1 180 ? 54.882 -6.049 -36.317 1.00 83.38 180 LEU A C 1
ATOM 1381 O O . LEU A 1 180 ? 53.983 -6.787 -35.890 1.00 83.38 180 LEU A O 1
ATOM 1385 N N . VAL A 1 181 ? 56.073 -6.505 -36.707 1.00 79.31 181 VAL A N 1
ATOM 1386 C CA . VAL A 1 181 ? 56.421 -7.933 -36.740 1.00 79.31 181 VAL A CA 1
ATOM 1387 C C . VAL A 1 181 ? 57.229 -8.301 -35.491 1.00 79.31 181 VAL A C 1
ATOM 1389 O O . VAL A 1 181 ? 57.986 -7.496 -34.953 1.00 79.31 181 VAL A O 1
ATOM 1392 N N . GLY A 1 182 ? 57.029 -9.522 -34.984 1.00 77.38 182 GLY A N 1
ATOM 1393 C CA . GLY A 1 182 ? 57.806 -10.047 -33.858 1.00 77.38 182 GLY A CA 1
ATOM 1394 C C . GLY A 1 182 ? 59.300 -10.064 -34.180 1.00 77.38 182 GLY A C 1
ATOM 1395 O O . GLY A 1 182 ? 59.696 -10.601 -35.210 1.00 77.38 182 GLY A O 1
ATOM 1396 N N . GLY A 1 183 ? 60.106 -9.473 -33.302 1.00 76.69 183 GLY A N 1
ATOM 1397 C CA . GLY A 1 183 ? 61.551 -9.300 -33.457 1.00 76.69 183 GLY A CA 1
ATOM 1398 C C . GLY A 1 183 ? 61.993 -7.866 -33.767 1.00 76.69 183 GLY A C 1
ATOM 1399 O O . GLY A 1 183 ? 63.177 -7.566 -33.621 1.00 76.69 183 GLY A O 1
ATOM 1400 N N . ASP A 1 184 ? 61.076 -6.966 -34.136 1.00 80.00 184 ASP A N 1
ATOM 1401 C CA . ASP A 1 184 ? 61.425 -5.576 -34.445 1.00 80.00 184 ASP A CA 1
ATOM 1402 C C . ASP A 1 184 ? 61.834 -4.791 -33.190 1.00 80.00 184 ASP A C 1
ATOM 1404 O O . ASP A 1 184 ? 61.203 -4.881 -32.128 1.00 80.00 184 ASP A O 1
ATOM 1408 N N . LYS A 1 185 ? 62.858 -3.940 -33.337 1.00 84.56 185 LYS A N 1
ATOM 1409 C CA . LYS A 1 185 ? 63.166 -2.907 -32.343 1.00 84.56 185 LYS A CA 1
ATOM 1410 C C . LYS A 1 185 ? 62.145 -1.780 -32.450 1.00 84.56 185 LYS A C 1
ATOM 1412 O O . LYS A 1 185 ? 61.980 -1.160 -33.505 1.00 84.56 185 LYS A O 1
ATOM 1417 N N . VAL A 1 186 ? 61.474 -1.499 -31.343 1.00 87.19 186 VAL A N 1
ATOM 1418 C CA . VAL A 1 186 ? 60.399 -0.512 -31.256 1.00 87.19 186 VAL A CA 1
ATOM 1419 C C . VAL A 1 186 ? 60.651 0.450 -30.107 1.00 87.19 186 VAL A C 1
ATOM 1421 O O . VAL A 1 186 ? 61.214 0.096 -29.078 1.00 87.19 186 VAL A O 1
ATOM 1424 N N . LEU A 1 187 ? 60.203 1.685 -30.270 1.00 85.38 187 LEU A N 1
ATOM 1425 C CA . LEU A 1 187 ? 60.154 2.668 -29.204 1.00 85.38 187 LEU A CA 1
ATOM 1426 C C . LEU A 1 187 ? 58.805 2.568 -28.498 1.00 85.38 187 LEU A C 1
ATOM 1428 O O . LEU A 1 187 ? 57.755 2.675 -29.137 1.00 85.38 187 LEU A O 1
ATOM 1432 N N . VAL A 1 188 ? 58.836 2.402 -27.181 1.00 86.25 188 VAL A N 1
ATOM 1433 C CA . VAL A 1 188 ? 57.668 2.296 -26.306 1.00 86.25 188 VAL A CA 1
ATOM 1434 C C . VAL A 1 188 ? 57.531 3.573 -25.494 1.00 86.25 188 VAL A C 1
ATOM 1436 O O . VAL A 1 188 ? 58.482 4.019 -24.854 1.00 86.25 188 VAL A O 1
ATOM 1439 N N . ARG A 1 189 ? 56.324 4.141 -25.458 1.00 83.38 189 ARG A N 1
ATOM 1440 C CA . ARG A 1 189 ? 56.029 5.274 -24.573 1.00 83.38 189 ARG A CA 1
ATOM 1441 C C . ARG A 1 189 ? 55.890 4.809 -23.113 1.00 83.38 189 ARG A C 1
ATOM 1443 O O . ARG A 1 189 ? 55.017 3.987 -22.791 1.00 83.38 189 ARG A O 1
ATOM 1450 N N . ALA A 1 190 ? 56.743 5.332 -22.233 1.00 71.31 190 ALA A N 1
ATOM 1451 C CA . ALA A 1 190 ? 56.768 5.007 -20.807 1.00 71.31 190 ALA A CA 1
ATOM 1452 C C . ALA A 1 190 ? 55.967 6.040 -19.988 1.00 71.31 190 ALA A C 1
ATOM 1454 O O . ALA A 1 190 ? 56.439 7.137 -19.714 1.00 71.31 190 ALA A O 1
ATOM 1455 N N . GLY A 1 191 ? 54.744 5.678 -19.584 1.00 66.50 191 GLY A N 1
ATOM 1456 C CA . GLY A 1 191 ? 53.898 6.516 -18.725 1.00 66.50 191 GLY A CA 1
ATOM 1457 C C . GLY A 1 191 ? 53.360 7.786 -19.399 1.00 66.50 191 GLY A C 1
ATOM 1458 O O . GLY A 1 191 ? 53.278 7.876 -20.626 1.00 66.50 191 GLY A O 1
ATOM 1459 N N . ASP A 1 192 ? 52.942 8.750 -18.573 1.00 59.88 192 ASP A N 1
ATOM 1460 C CA . ASP A 1 192 ? 52.375 10.029 -19.030 1.00 59.88 192 ASP A CA 1
ATOM 1461 C C . ASP A 1 192 ? 53.458 11.006 -19.526 1.00 59.88 192 ASP A C 1
ATOM 1463 O O . ASP A 1 192 ? 53.213 11.895 -20.346 1.00 59.88 192 ASP A O 1
ATOM 1467 N N . GLN A 1 193 ? 54.705 10.768 -19.112 1.00 60.03 193 GLN A N 1
ATOM 1468 C CA . GLN A 1 193 ? 55.872 11.464 -19.631 1.00 60.03 193 GLN A CA 1
ATOM 1469 C C . GLN A 1 193 ? 56.079 11.077 -21.107 1.00 60.03 193 GLN A C 1
ATOM 1471 O O . GLN A 1 193 ? 55.973 9.916 -21.499 1.00 60.03 193 GLN A O 1
ATOM 1476 N N . GLN A 1 194 ? 56.347 12.059 -21.969 1.00 65.94 194 GLN A N 1
ATOM 1477 C CA . GLN A 1 194 ? 56.590 11.877 -23.411 1.00 65.94 194 GLN A CA 1
ATOM 1478 C C . GLN A 1 194 ? 57.961 11.225 -23.705 1.00 65.94 194 GLN A C 1
ATOM 1480 O O . GLN A 1 194 ? 58.636 11.583 -24.667 1.00 65.94 194 GLN A O 1
ATOM 1485 N N . VAL A 1 195 ? 58.386 10.274 -22.872 1.00 78.75 195 VAL A N 1
ATOM 1486 C CA . VAL A 1 195 ? 59.670 9.580 -22.985 1.00 78.75 195 VAL A CA 1
ATOM 1487 C C . VAL A 1 195 ? 59.464 8.273 -23.749 1.00 78.75 195 VAL A C 1
ATOM 1489 O O . VAL A 1 195 ? 58.550 7.493 -23.458 1.00 78.75 195 VAL A O 1
ATOM 1492 N N . TRP A 1 196 ? 60.301 8.067 -24.763 1.00 83.44 196 TRP A N 1
ATOM 1493 C CA . TRP A 1 196 ? 60.282 6.908 -25.648 1.00 83.44 196 TRP A CA 1
ATOM 1494 C C . TRP A 1 196 ? 61.520 6.058 -25.380 1.00 83.44 196 TRP A C 1
ATOM 1496 O O . TRP A 1 196 ? 62.633 6.521 -25.609 1.00 83.44 196 TRP A O 1
ATOM 1506 N N . ASN A 1 197 ? 61.314 4.826 -24.921 1.00 84.44 197 ASN A N 1
ATOM 1507 C CA . ASN A 1 197 ? 62.392 3.895 -24.590 1.00 84.44 197 ASN A CA 1
ATOM 1508 C C . ASN A 1 197 ? 62.447 2.764 -25.614 1.00 84.44 197 ASN A C 1
ATOM 1510 O O . ASN A 1 197 ? 61.408 2.338 -26.119 1.00 84.44 197 ASN A O 1
ATOM 1514 N N . GLU A 1 198 ? 63.642 2.262 -25.907 1.00 85.00 198 GLU A N 1
ATOM 1515 C CA . GLU A 1 198 ? 63.809 1.105 -26.786 1.00 85.00 198 GLU A CA 1
ATOM 1516 C C . GLU A 1 198 ? 63.292 -0.177 -26.124 1.00 85.00 198 GLU A C 1
ATOM 1518 O O . GLU A 1 198 ? 63.488 -0.413 -24.932 1.00 85.00 198 GLU A O 1
ATOM 1523 N N . ALA A 1 199 ? 62.619 -1.006 -26.915 1.00 85.50 199 ALA A N 1
ATOM 1524 C CA . ALA A 1 199 ? 62.130 -2.320 -26.534 1.00 85.50 199 ALA A CA 1
ATOM 1525 C C . ALA A 1 199 ? 62.120 -3.248 -27.754 1.00 85.50 199 ALA A C 1
ATOM 1527 O O . ALA A 1 199 ? 62.136 -2.797 -28.903 1.00 85.50 199 ALA A O 1
ATOM 1528 N N . THR A 1 200 ? 62.040 -4.550 -27.507 1.00 87.69 200 THR A N 1
ATOM 1529 C CA . THR A 1 200 ? 61.901 -5.561 -28.559 1.00 87.69 200 THR A CA 1
ATOM 1530 C C . THR A 1 200 ? 60.465 -6.054 -28.604 1.00 87.69 200 THR A C 1
ATOM 1532 O O . THR A 1 200 ? 59.878 -6.397 -27.577 1.00 87.69 200 THR A O 1
ATOM 1535 N N . LEU A 1 201 ? 59.860 -6.080 -29.787 1.00 86.62 201 LEU A N 1
ATOM 1536 C CA . LEU A 1 201 ? 58.500 -6.580 -29.940 1.00 86.62 201 LEU A CA 1
ATOM 1537 C C . LEU A 1 201 ? 58.504 -8.113 -29.935 1.00 86.62 201 LEU A C 1
ATOM 1539 O O . LEU A 1 201 ? 59.091 -8.729 -30.815 1.00 86.62 201 LEU A O 1
ATOM 1543 N N . LEU A 1 202 ? 57.845 -8.741 -28.960 1.00 84.50 202 LEU A N 1
ATOM 1544 C CA . LEU A 1 202 ? 57.814 -10.203 -28.844 1.00 84.50 202 LEU A CA 1
ATOM 1545 C C . LEU A 1 202 ? 56.769 -10.810 -29.778 1.00 84.50 202 LEU A C 1
ATOM 1547 O O . LEU A 1 202 ? 57.065 -11.693 -30.578 1.00 84.50 202 LEU A O 1
ATOM 1551 N N . ALA A 1 203 ? 55.527 -10.339 -29.668 1.00 84.00 203 ALA A N 1
ATOM 1552 C CA . ALA A 1 203 ? 54.409 -10.870 -30.436 1.00 84.00 203 ALA A CA 1
ATOM 1553 C C . ALA A 1 203 ? 53.214 -9.913 -30.434 1.00 84.00 203 ALA A C 1
ATOM 1555 O O . ALA A 1 203 ? 53.064 -9.041 -29.570 1.00 84.00 203 ALA A O 1
ATOM 1556 N N . ARG A 1 204 ? 52.300 -10.130 -31.380 1.00 84.19 204 ARG A N 1
ATOM 1557 C CA . ARG A 1 204 ? 50.958 -9.546 -31.338 1.00 84.19 204 ARG A CA 1
ATOM 1558 C C . ARG A 1 204 ? 50.111 -10.277 -30.291 1.00 84.19 204 ARG A C 1
ATOM 1560 O O . ARG A 1 204 ? 50.172 -11.497 -30.177 1.00 84.19 204 ARG A O 1
ATOM 1567 N N . SER A 1 205 ? 49.319 -9.530 -29.525 1.00 83.56 205 SER A N 1
ATOM 1568 C CA . SER A 1 205 ? 48.403 -10.107 -28.535 1.00 83.56 205 SER A CA 1
ATOM 1569 C C . SER A 1 205 ? 47.189 -10.762 -29.209 1.00 83.56 205 SER A C 1
ATOM 1571 O O . SER A 1 205 ? 46.836 -10.418 -30.337 1.00 83.56 205 SER A O 1
ATOM 1573 N N . SER A 1 206 ? 46.504 -11.656 -28.488 1.00 82.44 206 SER A N 1
ATOM 1574 C CA . SER A 1 206 ? 45.216 -12.232 -28.906 1.00 82.44 206 SER A CA 1
ATOM 1575 C C . SER A 1 206 ? 44.118 -11.177 -29.073 1.00 82.44 206 SER A C 1
ATOM 1577 O O . SER A 1 206 ? 43.177 -11.371 -29.838 1.00 82.44 206 SER A O 1
ATOM 1579 N N . GLN A 1 207 ? 44.238 -10.042 -28.379 1.00 77.75 207 GLN A N 1
ATOM 1580 C CA . GLN A 1 207 ? 43.332 -8.913 -28.535 1.00 77.75 207 GLN A CA 1
ATOM 1581 C C . GLN A 1 207 ? 43.791 -7.999 -29.681 1.00 77.75 207 GLN A C 1
ATOM 1583 O O . GLN A 1 207 ? 44.979 -7.664 -29.771 1.00 77.75 207 GLN A O 1
ATOM 1588 N N . PRO A 1 208 ? 42.865 -7.519 -30.532 1.00 69.31 208 PRO A N 1
ATOM 1589 C CA . PRO A 1 208 ? 43.210 -6.584 -31.592 1.00 69.31 208 PRO A CA 1
ATOM 1590 C C . PRO A 1 208 ? 43.817 -5.311 -30.984 1.00 69.31 208 PRO A C 1
ATOM 1592 O O . PRO A 1 208 ? 43.476 -4.922 -29.866 1.00 69.31 208 PRO A O 1
ATOM 1595 N N . ARG A 1 209 ? 44.686 -4.625 -31.740 1.00 79.94 209 ARG A N 1
ATOM 1596 C CA . ARG A 1 209 ? 45.378 -3.368 -31.366 1.00 79.94 209 ARG A CA 1
ATOM 1597 C C . ARG A 1 209 ? 46.543 -3.493 -30.367 1.00 79.94 209 ARG A C 1
ATOM 1599 O O . ARG A 1 209 ? 47.254 -2.505 -30.182 1.00 79.94 209 ARG A O 1
ATOM 1606 N N . PHE A 1 210 ? 46.753 -4.649 -29.733 1.00 86.50 210 PHE A N 1
ATOM 1607 C CA . PHE A 1 210 ? 47.766 -4.816 -28.684 1.00 86.50 210 PHE A CA 1
ATOM 1608 C C . PHE A 1 210 ? 48.968 -5.660 -29.114 1.00 86.50 210 PHE A C 1
ATOM 1610 O O . PHE A 1 210 ? 48.833 -6.662 -29.817 1.00 86.50 210 PHE A O 1
ATOM 1617 N N . TYR A 1 211 ? 50.136 -5.279 -28.605 1.00 88.44 211 TYR A N 1
ATOM 1618 C CA . TYR A 1 211 ? 51.412 -5.962 -28.788 1.00 88.44 211 TYR A CA 1
ATOM 1619 C C . TYR A 1 211 ? 52.079 -6.198 -27.434 1.00 88.44 211 TYR A C 1
ATOM 1621 O O . TYR A 1 211 ? 51.860 -5.439 -26.485 1.00 88.44 211 TYR A O 1
ATOM 1629 N N . ILE A 1 212 ? 52.868 -7.264 -27.350 1.00 88.00 212 ILE A N 1
ATOM 1630 C CA . ILE A 1 212 ? 53.686 -7.600 -26.188 1.00 88.00 212 ILE A CA 1
ATOM 1631 C C . ILE A 1 212 ? 55.111 -7.159 -26.506 1.00 88.00 212 ILE A C 1
ATOM 1633 O O . ILE A 1 212 ? 55.668 -7.563 -27.527 1.00 88.00 212 ILE A O 1
ATOM 1637 N N . VAL A 1 213 ? 55.671 -6.312 -25.651 1.00 88.12 213 VAL A N 1
ATOM 1638 C CA . VAL A 1 213 ? 57.023 -5.768 -25.800 1.00 88.12 213 VAL A CA 1
ATOM 1639 C C . VAL A 1 213 ? 57.876 -6.157 -24.604 1.00 88.12 213 VAL A C 1
ATOM 1641 O O . VAL A 1 213 ? 57.380 -6.217 -23.475 1.00 88.12 213 VAL A O 1
ATOM 1644 N N . ASP A 1 214 ? 59.147 -6.411 -24.877 1.00 84.56 214 ASP A N 1
ATOM 1645 C CA . ASP A 1 214 ? 60.179 -6.730 -23.904 1.00 84.56 214 ASP A CA 1
ATOM 1646 C C . ASP A 1 214 ? 61.146 -5.554 -23.770 1.00 84.56 214 ASP A C 1
ATOM 1648 O O . ASP A 1 214 ? 61.787 -5.151 -24.743 1.00 84.56 214 ASP A O 1
ATOM 1652 N N . SER A 1 215 ? 61.198 -4.967 -22.578 1.00 75.31 215 SER A N 1
ATOM 1653 C CA . SER A 1 215 ? 62.117 -3.875 -22.244 1.00 75.31 215 SER A CA 1
ATOM 1654 C C . SER A 1 215 ? 62.941 -4.243 -21.009 1.00 75.31 215 SER A C 1
ATOM 1656 O O . SER A 1 215 ? 64.140 -4.455 -21.110 1.00 75.31 215 SER A O 1
ATOM 1658 N N . GLU A 1 216 ? 62.271 -4.386 -19.864 1.00 76.50 216 GLU A N 1
ATOM 1659 C CA . GLU A 1 216 ? 62.821 -4.886 -18.586 1.00 76.50 216 GLU A CA 1
ATOM 1660 C C . GLU A 1 216 ? 61.864 -5.905 -17.946 1.00 76.50 216 GLU A C 1
ATOM 1662 O O . GLU A 1 216 ? 62.280 -6.867 -17.308 1.00 76.50 216 GLU A O 1
ATOM 1667 N N . VAL A 1 217 ? 60.558 -5.699 -18.154 1.00 78.06 217 VAL A N 1
ATOM 1668 C CA . VAL A 1 217 ? 59.473 -6.631 -17.844 1.00 78.06 217 VAL A CA 1
ATOM 1669 C C . VAL A 1 217 ? 58.562 -6.686 -19.066 1.00 78.06 217 VAL A C 1
ATOM 1671 O O . VAL A 1 217 ? 58.253 -5.648 -19.660 1.00 78.06 217 VAL A O 1
ATOM 1674 N N . SER A 1 218 ? 58.092 -7.876 -19.437 1.00 83.12 218 SER A N 1
ATOM 1675 C CA . SER A 1 218 ? 57.164 -8.037 -20.556 1.00 83.12 218 SER A CA 1
ATOM 1676 C C . SER A 1 218 ? 55.857 -7.284 -20.289 1.00 83.12 218 SER A C 1
ATOM 1678 O O . SER A 1 218 ? 55.128 -7.610 -19.345 1.00 83.12 218 SER A O 1
ATOM 1680 N N . THR A 1 219 ? 55.526 -6.294 -21.120 1.00 84.38 219 THR A N 1
ATOM 1681 C CA . THR A 1 219 ? 54.306 -5.486 -20.958 1.00 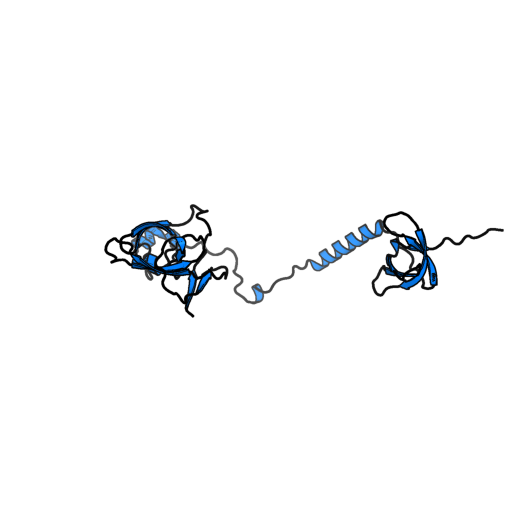84.38 219 THR A CA 1
ATOM 1682 C C . THR A 1 219 ? 53.469 -5.431 -22.229 1.00 84.38 219 THR A C 1
ATOM 1684 O O . THR A 1 219 ? 53.962 -5.569 -23.348 1.00 84.38 219 THR A O 1
ATOM 1687 N N . ARG A 1 220 ? 52.159 -5.218 -22.056 1.00 87.19 220 ARG A N 1
ATOM 1688 C CA . ARG A 1 220 ? 51.204 -5.069 -23.159 1.00 87.19 220 ARG A CA 1
ATOM 1689 C C . ARG A 1 220 ? 51.021 -3.595 -23.512 1.00 87.19 220 ARG A C 1
ATOM 1691 O O . ARG A 1 220 ? 50.655 -2.797 -22.648 1.00 87.19 220 ARG A O 1
ATOM 1698 N N . LYS A 1 221 ? 51.200 -3.242 -24.786 1.00 84.75 221 LYS A N 1
ATOM 1699 C CA . LYS A 1 221 ? 51.097 -1.864 -25.294 1.00 84.75 221 LYS A CA 1
ATOM 1700 C C . LYS A 1 221 ? 50.181 -1.776 -26.510 1.00 84.75 221 LYS A C 1
ATOM 1702 O O . LYS A 1 221 ? 50.066 -2.723 -27.286 1.00 84.75 221 LYS A O 1
ATOM 1707 N N . ASN A 1 222 ? 49.497 -0.643 -26.658 1.00 86.31 222 ASN A N 1
ATOM 1708 C CA . ASN A 1 222 ? 48.671 -0.368 -27.835 1.00 86.31 222 ASN A CA 1
ATOM 1709 C C . ASN A 1 222 ? 49.564 0.061 -29.013 1.00 86.31 222 ASN A C 1
ATOM 1711 O O . ASN A 1 222 ? 50.582 0.718 -28.802 1.00 86.31 222 ASN A O 1
ATOM 1715 N N . ARG A 1 223 ? 49.172 -0.250 -30.253 1.00 86.25 223 ARG A N 1
ATOM 1716 C CA . ARG A 1 223 ? 49.882 0.138 -31.483 1.00 86.25 223 ARG A CA 1
ATOM 1717 C C . ARG A 1 223 ? 50.234 1.629 -31.560 1.00 86.25 223 ARG A C 1
ATOM 1719 O O . ARG A 1 223 ? 51.292 1.961 -32.086 1.00 86.25 223 ARG A O 1
ATOM 1726 N N . THR A 1 224 ? 49.387 2.514 -31.034 1.00 83.69 224 THR A N 1
ATOM 1727 C CA . THR A 1 224 ? 49.621 3.974 -31.000 1.00 83.69 224 THR A CA 1
ATOM 1728 C C . THR A 1 224 ? 50.728 4.397 -30.027 1.00 83.69 224 THR A C 1
ATOM 1730 O O . THR A 1 224 ? 51.280 5.488 -30.149 1.00 83.69 224 THR A O 1
ATOM 1733 N N . GLN A 1 225 ? 51.066 3.539 -29.062 1.00 83.69 225 GLN A N 1
ATOM 1734 C CA . GLN A 1 225 ? 52.112 3.757 -28.058 1.00 83.69 225 GLN A CA 1
ATOM 1735 C C . GLN A 1 225 ? 53.461 3.158 -28.477 1.00 83.69 225 GLN A C 1
ATOM 1737 O O . GLN A 1 225 ? 54.396 3.156 -27.675 1.00 83.69 225 GLN A O 1
ATOM 1742 N N . LEU A 1 226 ? 53.542 2.644 -29.708 1.00 85.19 226 LEU A N 1
ATOM 1743 C CA . LEU A 1 226 ? 54.719 2.025 -30.298 1.00 85.19 226 LEU A CA 1
ATOM 1744 C C . LEU A 1 226 ? 55.118 2.769 -31.573 1.00 85.19 226 LEU A C 1
ATOM 1746 O O . LEU A 1 226 ? 54.267 3.079 -32.413 1.00 85.19 226 LEU A O 1
ATOM 1750 N N . LYS A 1 227 ? 56.414 3.019 -31.743 1.00 85.12 227 LYS A N 1
ATOM 1751 C CA . LYS A 1 227 ? 56.994 3.533 -32.991 1.00 85.12 227 LYS A CA 1
ATOM 1752 C C . LYS A 1 227 ? 58.105 2.607 -33.463 1.00 85.12 227 LYS A C 1
ATOM 1754 O O . LYS A 1 227 ? 58.823 2.050 -32.642 1.00 85.12 227 LYS A O 1
ATOM 1759 N N . SER A 1 228 ? 58.261 2.458 -34.772 1.00 82.25 228 SER A N 1
ATOM 1760 C CA . SER A 1 228 ? 59.448 1.820 -35.339 1.00 82.25 228 SER A CA 1
ATOM 1761 C C . SER A 1 228 ? 60.675 2.688 -35.056 1.00 82.25 228 SER A C 1
ATOM 1763 O O . SER A 1 228 ? 60.594 3.918 -35.143 1.00 82.25 228 SER A O 1
ATOM 1765 N N . VAL A 1 229 ? 61.805 2.066 -34.725 1.00 80.62 229 VAL A N 1
ATOM 1766 C CA . VAL A 1 229 ? 63.078 2.792 -34.635 1.00 80.62 229 VAL A CA 1
ATOM 1767 C C . VAL A 1 229 ? 63.449 3.277 -36.046 1.00 80.62 229 VAL A C 1
ATOM 1769 O O . VAL A 1 229 ? 63.433 2.470 -36.977 1.00 80.62 229 VAL A O 1
ATOM 1772 N N . PRO A 1 230 ? 63.731 4.576 -36.257 1.00 69.69 230 PRO A N 1
ATOM 1773 C CA . PRO A 1 230 ? 64.109 5.072 -37.573 1.00 69.69 230 PRO A CA 1
ATOM 1774 C C . PRO A 1 230 ? 65.431 4.436 -38.011 1.00 69.69 230 PRO A C 1
ATOM 1776 O O . PRO A 1 230 ? 66.439 4.517 -37.311 1.00 69.69 230 PRO A O 1
ATOM 1779 N N . SER A 1 231 ? 65.434 3.804 -39.184 1.00 59.41 231 SER A N 1
ATOM 1780 C CA . SER A 1 231 ? 66.652 3.292 -39.804 1.00 59.41 231 SER A CA 1
ATOM 1781 C C . SER A 1 231 ? 67.532 4.480 -40.197 1.00 59.41 231 SER A C 1
ATOM 1783 O O . SER A 1 231 ? 67.179 5.248 -41.091 1.00 59.41 231 SER A O 1
ATOM 1785 N N . ILE A 1 232 ? 68.674 4.662 -39.531 1.00 48.94 232 ILE A N 1
ATOM 1786 C CA . ILE A 1 232 ? 69.675 5.642 -39.964 1.00 48.94 232 ILE A CA 1
ATOM 1787 C C . ILE A 1 232 ? 70.304 5.094 -41.248 1.00 48.94 232 ILE A C 1
ATOM 1789 O O . ILE A 1 232 ? 71.225 4.282 -41.210 1.00 48.94 232 ILE A O 1
ATOM 1793 N N . SER A 1 233 ? 69.792 5.507 -42.407 1.00 43.41 233 SER A N 1
ATOM 1794 C CA . 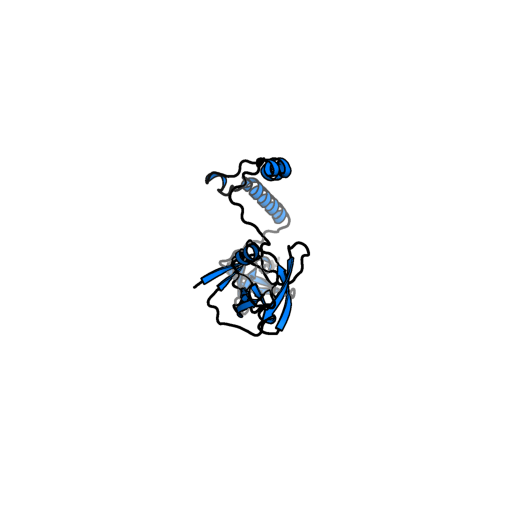SER A 1 233 ? 70.497 5.310 -43.671 1.00 43.41 233 SER A CA 1
ATOM 1795 C C . SER A 1 233 ? 71.669 6.287 -43.715 1.00 43.41 233 SER A C 1
ATOM 1797 O O . SER A 1 233 ? 71.498 7.456 -44.057 1.00 43.41 233 SER A O 1
ATOM 1799 N N . ILE A 1 234 ? 72.862 5.819 -43.348 1.00 43.16 234 ILE A N 1
ATOM 1800 C CA . ILE A 1 234 ? 74.103 6.549 -43.616 1.00 43.16 234 ILE A CA 1
ATOM 1801 C C . ILE A 1 234 ? 74.266 6.575 -45.141 1.00 43.16 234 ILE A C 1
ATOM 1803 O O . ILE A 1 234 ? 74.555 5.550 -45.755 1.00 43.16 234 ILE A O 1
ATOM 1807 N N . ARG A 1 235 ? 74.011 7.730 -45.766 1.00 42.22 235 ARG A N 1
ATOM 1808 C CA . ARG A 1 235 ? 74.439 7.977 -47.146 1.00 42.22 235 ARG A CA 1
ATOM 1809 C C . ARG A 1 235 ? 75.940 8.255 -47.101 1.00 42.22 235 ARG A C 1
ATOM 1811 O O . ARG A 1 235 ? 76.337 9.268 -46.531 1.00 42.22 235 ARG A O 1
ATOM 1818 N N . PHE A 1 236 ? 76.727 7.324 -47.631 1.00 44.53 236 PHE A N 1
ATOM 1819 C CA . PHE A 1 236 ? 78.120 7.562 -48.005 1.00 44.53 236 PHE A CA 1
ATOM 1820 C C . PHE A 1 236 ? 78.180 8.360 -49.308 1.00 44.53 236 PHE A C 1
ATOM 1822 O O . PHE A 1 236 ? 77.271 8.163 -50.150 1.00 44.53 236 PHE A O 1
#

Sequence (236 aa):
MNDLFIGIISQKEDSPQGWFKSYDVYSGQICKNIRFKVDTGAEANVLPLSQTKDVLPSKAQLHSYSGDILPSGGKVTLGLDKDGVTTLDFELVDANVVPILGLDACVGLGIVKLIDILINQAVLDEFANYFEGIGPLDCPLPYTEQMLKPQVPAALPLLQQRQSHQKEMYDMGAKELEPLVGGDKVLVRAGDQQVWNEATLLARSSQPRFYIVDSEVSTRKNRTQLKSVPSISIRF

Secondary structure (DSSP, 8-state):
-EEEEE----SS---TTS-EEEEEEEETTEEEEEEEEE-TT-SS-EEEGGG-S--B---EEEEETTSPBP-EEEEEEEESSTTS-SEEEEEEESS----EE-HHHHHHTTS----S----HHHHHHTHHHHSTT-S-SS----STTTTSPPPPS-HHHHHHHHHHHHHHHHHT----PPPPTT-EEEEE-SSS--EEEEEEEEE-SSTTEEEEESSS-EEEEGGGEEEPP------

Organism: Bugula neritina (NCBI:txid10212)

Radius of gyration: 37.69 Å; chains: 1; bounding box: 113×34×78 Å

Foldseek 3Di:
DAEWEDEDWDLDPPDPPFDKDWFFKDDPPDTDIAIATEDQPTPFWADEPVVDPDFAADPYWYAYPVGDTFAFPHKDWIARDPVSPRIGIYTYTPGNTGTYDYNVNCVVVVVDDDDPDDPDVVVCVVPVVVVCPPDPDPDDDCPDPVSVDDDDPPCVVVVVVVVVVVVVVVVVPDDDQDDDDQQFWKWAQDPPPRDTDTWGWHAADPDPQWTWTGDPDTDIDGSVRIDGDDDPPPDD

=== Feature glossary ===
Key to the feature types in this record:

pLDDT. pLDDT is the predicted lDDT-Cα score: AlphaFold's confidence that the local environment of each residue (all inter-atomic distances within 15 Å) is correctly placed. It is a per-residue number between 0 and 100, with higher meaning more reliable.

Radius of gyration, Cα contacts, bounding box. The geometric summary reports three shape descriptors. Rg (radius of gyration) measures how spread out the Cα atoms are about their centre of mass; compact globular proteins have small Rg, elongated or unfolded ones large. Cα contacts (<8 Å, |i−j|>4) count long-range residue pairs in spatial proximity — high for tightly packed folds, near zero for rods or random coil. The bounding-box extents give the protein's footprint along x, y, z in Å.

Backbone torsions (φ/ψ). Backbone dihedral angles. Every residue except chain termini has a φ (preceding-C → N → Cα → C) and a ψ (N → Cα → C → next-N). They are reported in degrees following the IUPAC sign convention. Secondary structure is essentially a statement about which (φ, ψ) basin each residue occupies.

Contact-map, Ramachandran, and PAE plots. Plot images: a contact map (which residues are close in 3D, as an N×N binary image), a Ramachandran scatter (backbone torsion angles, revealing secondary-structure composition at a glance), and — for AlphaFold structures — a PAE heatmap (pairwise prediction confidence).

Predicted aligned error. Predicted Aligned Error (PAE) is an AlphaFold confidence matrix: entry (i, j) is the expected error in the position of residue j, in ångströms, when the prediction is superimposed on the true structure at residue i. Low PAE within a block of residues means that block is internally rigid and well-predicted; high PAE between two blocks means their relative placement is uncertain even if each block individually is confident.

Secondary structure (3-state, P-SEA). Three-state secondary structure (P-SEA) collapses the eight DSSP classes into helix (a), strand (b), and coil (c). P-SEA assigns these from Cα geometry alone — distances and angles — without requiring backbone oxygens, so it works on any Cα trace.

Solvent-accessible surface area. Solvent-accessible surface area (SASA) is the area in Å² traced out by the centre of a 1.4 Å probe sphere (a water molecule) rolled over the protein's van der Waals surface (Shrake–Rupley / Lee–Richards construction). Buried residues have near-zero SASA; fully exposed residues can exceed 200 Å². The total SASA scales roughly with the number of surface residues.

Foldseek 3Di. The Foldseek 3Di string encodes local tertiary geometry as a 20-letter alphabet — one character per residue — derived from the relative positions of nearby Cα atoms. Unlike the amino-acid sequence, 3Di is a direct function of the 3D structure, so two proteins with the same fold have similar 3Di strings even at low sequence identity.

B-factor. For experimental (PDB) structures, the B-factor (temperature factor) quantifies the positional spread of each atom in the crystal — a combination of thermal vibration and static disorder — in units of Å². High B-factors mark flexible loops or poorly resolved regions; low B-factors mark the rigid, well-ordered core.

mmCIF coordinates. The mmCIF block holds the 3D Cartesian coordinates of each backbone atom (N, Cα, C, O) in ångströms. mmCIF is the PDB's canonical archive format — a tagged-loop text representation of the atomic model.

InterPro / GO / CATH / organism. Functional annotations link the protein to curated databases. InterPro entries identify conserved domains and families by matching the sequence against member-database signatures (Pfam, PROSITE, CDD, …). Gene Ontology (GO) terms describe molecular function, biological process, and cellular component in a controlled vocabulary. CATH places the structure in a hierarchical fold classification (Class/Architecture/Topology/Homologous-superfamily). The organism is the source species.

Rendered structure images. Structure images are PyMOL renders from six orthogonal camera directions. Cartoon representation draws helices as coils and strands as arrows; sticks shows the backbone as bonds; surface shows the solvent-excluded envelope. Rainbow coloring maps sequence position to hue (blue→red, N→C); chain coloring assigns a distinct color per polypeptide.

Sequence. This is the polypeptide sequence — one letter per residue, N-terminus first. Length ranges from a few dozen residues for small domains to over a thousand for large multi-domain proteins.

Secondary structure (8-state, DSSP). The SS8 string is DSSP's per-residue secondary-structure call. α-helix (H) means an i→i+4 H-bond ladder; β-strand (E) means the residue participates in a β-sheet; 3₁₀ (G) and π (I) are tighter and wider helices; T/S are turns/bends; '-' is loop.

Nearest PDB structures. Structural nearest neighbors (via Foldseek easy-search vs the PDB). Reported per hit: target PDB id, E-value, and alignment TM-score. A TM-score above ~0.5 is the conventional threshold for 'same fold'.